Protein AF-A0A8K0TE23-F1 (afdb_monomer)

Secondary structure (DSSP, 8-state):
-PPP------------PPP------SSPPPPEEGGGS-HHHHHHHHHHHHHHTTSBPSS--SSBGGGHHHHHHHHHHHHHSSSTTHHHHHHHHHHHHHHHHHTTT--SPPEE--GGGSTT-GGG-GGG-TTTSS--SPBTTTTBS--S-TT-TTTT-EEEEETTEEEEEEPB----SSTTS-TTTTGGGG-HHHHHHHHT--SHHHHHHHHIIIIIHHHHHHH-GGGSSTTGGGSTHHHHHHHHHHHHHH-

Foldseek 3Di:
DDDDDDDDDPPPPPPDDPDPPPPDPPDDFDAEAPVPDDLVLLVLQLQLLVCQQVDPDPVNDPGGVLQVLLQVLLVCVVVQPLDLNVQVVLVVSLVVVVVSSVVSVNPDTHYAHQQLVCLVPSQPDPCQPQARHQHGWADPPQGALCDPPPRHSQNVPWHQDDRNDRDIDGFGWDAPDDPPDNPSLLSVQRHPVLLVVLLPDPDSSSSRVSLCVTPVQSNLSRRDGCSPHSSNSSRVNVSNHSVVVNVSVVD

Structure (mmCIF, N/CA/C/O backbone):
data_AF-A0A8K0TE23-F1
#
_entry.id   AF-A0A8K0TE23-F1
#
loop_
_atom_site.group_PDB
_atom_site.id
_atom_site.type_symbol
_atom_site.label_atom_id
_atom_site.label_alt_id
_atom_site.label_comp_id
_atom_site.label_asym_id
_atom_site.label_entity_id
_atom_site.label_seq_id
_atom_site.pdbx_PDB_ins_code
_atom_site.Cartn_x
_atom_site.Cartn_y
_atom_site.Cartn_z
_atom_site.occupancy
_atom_site.B_iso_or_equiv
_atom_site.auth_seq_id
_atom_site.auth_comp_id
_atom_site.auth_asym_id
_atom_site.auth_atom_id
_atom_site.pdbx_PDB_model_num
ATOM 1 N N . MET A 1 1 ? 45.932 -38.032 53.462 1.00 40.78 1 MET A N 1
ATOM 2 C CA . MET A 1 1 ? 45.261 -37.123 52.507 1.00 40.78 1 MET A CA 1
ATOM 3 C C . MET A 1 1 ? 44.980 -37.902 51.229 1.00 40.78 1 MET A C 1
ATOM 5 O O . MET A 1 1 ? 45.886 -38.094 50.432 1.00 40.78 1 MET A O 1
ATOM 9 N N . GLN A 1 2 ? 43.774 -38.457 51.088 1.00 38.78 2 GLN A N 1
ATOM 10 C CA . GLN A 1 2 ? 43.345 -39.174 49.881 1.00 38.78 2 GLN A CA 1
ATOM 11 C C . GLN A 1 2 ? 42.632 -38.185 48.956 1.00 38.78 2 GLN A C 1
ATOM 13 O O . GLN A 1 2 ? 41.657 -37.555 49.355 1.00 38.78 2 GLN A O 1
ATOM 18 N N . ALA A 1 3 ? 43.158 -38.025 47.743 1.00 41.53 3 ALA A N 1
ATOM 19 C CA . ALA A 1 3 ? 42.577 -37.181 46.712 1.00 41.53 3 ALA A CA 1
ATOM 20 C C . ALA A 1 3 ? 41.297 -37.832 46.162 1.00 41.53 3 ALA A C 1
ATOM 22 O O . ALA A 1 3 ? 41.335 -38.944 45.632 1.00 41.53 3 ALA A O 1
ATOM 23 N N . ALA A 1 4 ? 40.167 -37.138 46.294 1.00 40.62 4 ALA A N 1
ATOM 24 C CA . ALA A 1 4 ? 38.904 -37.534 45.689 1.00 40.62 4 ALA A CA 1
ATOM 25 C C . ALA A 1 4 ? 38.971 -37.320 44.167 1.00 40.62 4 ALA A C 1
ATOM 27 O O . ALA A 1 4 ? 39.170 -36.203 43.692 1.00 40.62 4 ALA A O 1
ATOM 28 N N . LYS A 1 5 ? 38.809 -38.400 43.397 1.00 42.06 5 LYS A N 1
ATOM 29 C CA . LYS A 1 5 ? 38.605 -38.338 41.946 1.00 42.06 5 LYS A CA 1
ATOM 30 C C . LYS A 1 5 ? 37.163 -37.909 41.681 1.00 42.06 5 LYS A C 1
ATOM 32 O O . LYS A 1 5 ? 36.241 -38.690 41.890 1.00 42.06 5 LYS A O 1
ATOM 37 N N . VAL A 1 6 ? 36.975 -36.674 41.228 1.00 42.84 6 VAL A N 1
ATOM 38 C CA . VAL A 1 6 ? 35.694 -36.201 40.694 1.00 42.84 6 VAL A CA 1
ATOM 39 C C . VAL A 1 6 ? 35.518 -36.810 39.302 1.00 42.84 6 VAL A C 1
ATOM 41 O O . VAL A 1 6 ? 36.276 -36.494 38.387 1.00 42.84 6 VAL A O 1
ATOM 44 N N . LEU A 1 7 ? 34.549 -37.715 39.142 1.00 42.88 7 LEU A N 1
ATOM 45 C CA . LEU A 1 7 ? 34.084 -38.144 37.823 1.00 42.88 7 LEU A CA 1
ATOM 46 C C . LEU A 1 7 ? 33.245 -37.009 37.216 1.00 42.88 7 LEU A C 1
ATOM 48 O O . LEU A 1 7 ? 32.156 -36.717 37.705 1.00 42.88 7 LEU A O 1
ATOM 52 N N . LEU A 1 8 ? 33.737 -36.388 36.142 1.00 43.06 8 LEU A N 1
ATOM 53 C CA . LEU A 1 8 ? 32.904 -35.570 35.262 1.00 43.06 8 LEU A CA 1
ATOM 54 C C . LEU A 1 8 ? 31.978 -36.505 34.471 1.00 43.06 8 LEU A C 1
ATOM 56 O O . LEU A 1 8 ? 32.431 -37.237 33.591 1.00 43.06 8 LEU A O 1
ATOM 60 N N . ALA A 1 9 ? 30.683 -36.478 34.776 1.00 45.38 9 ALA A N 1
ATOM 61 C CA . ALA A 1 9 ? 29.671 -37.058 33.906 1.00 45.38 9 ALA A CA 1
ATOM 62 C C . ALA A 1 9 ? 29.488 -36.137 32.690 1.00 45.38 9 ALA A C 1
ATOM 64 O O . ALA A 1 9 ? 28.962 -35.030 32.806 1.00 45.38 9 ALA A O 1
ATOM 65 N N . LEU A 1 10 ? 29.951 -36.582 31.521 1.00 47.00 10 LEU A N 1
ATOM 66 C CA . LEU A 1 10 ? 29.629 -35.956 30.241 1.00 47.00 10 LEU A CA 1
ATOM 67 C C . LEU A 1 10 ? 28.152 -36.230 29.934 1.00 47.00 10 LEU A C 1
ATOM 69 O O . LEU A 1 10 ? 27.795 -37.317 29.482 1.00 47.00 10 LEU A O 1
ATOM 73 N N . PHE A 1 11 ? 27.286 -35.247 30.178 1.00 51.75 11 PHE A N 1
ATOM 74 C CA . PHE A 1 11 ? 25.942 -35.243 29.609 1.00 51.75 11 PHE A CA 1
ATOM 75 C C . PHE A 1 11 ? 26.068 -34.987 28.106 1.00 51.75 11 PHE A C 1
ATOM 77 O O . PHE A 1 11 ? 26.228 -33.851 27.664 1.00 51.75 11 PHE A O 1
ATOM 84 N N . GLY A 1 12 ? 26.036 -36.058 27.314 1.00 48.03 12 GLY A N 1
ATOM 85 C CA . GLY A 1 12 ? 25.871 -35.955 25.871 1.00 48.03 12 GLY A CA 1
ATOM 86 C C . GLY A 1 12 ? 24.499 -35.361 25.574 1.00 48.03 12 GLY A C 1
ATOM 87 O O . GLY A 1 12 ? 23.488 -36.050 25.690 1.00 48.03 12 GLY A O 1
ATOM 88 N N . ALA A 1 13 ? 24.453 -34.080 25.210 1.00 56.62 13 ALA A N 1
ATOM 89 C CA . ALA A 1 13 ? 23.269 -33.496 24.606 1.00 56.62 13 ALA A CA 1
ATOM 90 C C . ALA A 1 13 ? 23.074 -34.173 23.245 1.00 56.62 13 ALA A C 1
ATOM 92 O O . ALA A 1 13 ? 23.767 -33.861 22.277 1.00 56.62 13 ALA A O 1
ATOM 93 N N . ALA A 1 14 ? 22.165 -35.144 23.177 1.00 54.94 14 ALA A N 1
ATOM 94 C CA . ALA A 1 14 ? 21.683 -35.649 21.906 1.00 54.94 14 ALA A CA 1
ATOM 95 C C . ALA A 1 14 ? 20.956 -34.490 21.213 1.00 54.94 14 ALA A C 1
ATOM 97 O O . ALA A 1 14 ? 19.821 -34.163 21.556 1.00 54.94 14 ALA A O 1
ATOM 98 N N . ALA A 1 15 ? 21.637 -33.827 20.278 1.00 59.34 15 ALA A N 1
ATOM 99 C CA . ALA A 1 15 ? 20.999 -32.895 19.368 1.00 59.34 15 ALA A CA 1
ATOM 100 C C . ALA A 1 15 ? 19.991 -33.701 18.540 1.00 59.34 15 ALA A C 1
ATOM 102 O O . ALA A 1 15 ? 20.368 -34.437 17.628 1.00 59.34 15 ALA A O 1
ATOM 103 N N . ALA A 1 16 ? 18.711 -33.620 18.902 1.00 58.81 16 ALA A N 1
ATOM 104 C CA . ALA A 1 16 ? 17.651 -34.121 18.051 1.00 58.81 16 ALA A CA 1
ATOM 105 C C . ALA A 1 16 ? 17.729 -33.333 16.739 1.00 58.81 16 ALA A C 1
ATOM 107 O O . ALA A 1 16 ? 17.557 -32.113 16.734 1.00 58.81 16 ALA A O 1
ATOM 108 N N . ALA A 1 17 ? 18.046 -34.020 15.640 1.00 60.31 17 ALA A N 1
ATOM 109 C CA . ALA A 1 17 ? 17.950 -33.429 14.316 1.00 60.31 17 ALA A CA 1
ATOM 110 C C . ALA A 1 17 ? 16.525 -32.869 14.149 1.00 60.31 17 ALA A C 1
ATOM 112 O O . ALA A 1 17 ? 15.572 -33.558 14.532 1.00 60.31 17 ALA A O 1
ATOM 113 N N . PRO A 1 18 ? 16.352 -31.640 13.627 1.00 58.06 18 PRO A N 1
ATOM 114 C CA . PRO A 1 18 ? 15.024 -31.105 13.381 1.00 58.06 18 PRO A CA 1
ATOM 115 C C . PRO A 1 18 ? 14.271 -32.105 12.506 1.00 58.06 18 PRO A C 1
ATOM 117 O O . PRO A 1 18 ? 14.749 -32.492 11.438 1.00 58.06 18 PRO A O 1
ATOM 120 N N . ALA A 1 19 ? 13.121 -32.572 12.993 1.00 57.50 19 ALA A N 1
ATOM 121 C CA . ALA A 1 19 ? 12.249 -33.423 12.208 1.00 57.50 19 ALA A CA 1
ATOM 122 C C . ALA A 1 19 ? 11.943 -32.680 10.905 1.00 57.50 19 ALA A C 1
ATOM 124 O O . ALA A 1 19 ? 11.405 -31.573 10.934 1.00 57.50 19 ALA A O 1
ATOM 125 N N . ALA A 1 20 ? 12.329 -33.263 9.770 1.00 56.91 20 ALA A N 1
ATOM 126 C CA . ALA A 1 20 ? 11.983 -32.721 8.470 1.00 56.91 20 ALA A CA 1
ATOM 127 C C . ALA A 1 20 ? 10.454 -32.717 8.369 1.00 56.91 20 ALA A C 1
ATOM 129 O O . ALA A 1 20 ? 9.830 -33.767 8.193 1.00 56.91 20 ALA A O 1
ATOM 130 N N . ILE A 1 21 ? 9.840 -31.544 8.534 1.00 60.56 21 ILE A N 1
ATOM 131 C CA . ILE A 1 21 ? 8.413 -31.367 8.295 1.00 60.56 21 ILE A CA 1
ATOM 132 C C . ILE A 1 21 ? 8.229 -31.459 6.783 1.00 60.56 21 ILE A C 1
ATOM 134 O O . ILE A 1 21 ? 8.314 -30.479 6.050 1.00 60.56 21 ILE A O 1
ATOM 138 N N . ASN A 1 22 ? 8.009 -32.682 6.312 1.00 54.91 22 ASN A N 1
ATOM 139 C CA . ASN A 1 22 ? 7.766 -33.009 4.915 1.00 54.91 22 ASN A CA 1
ATOM 140 C C . ASN A 1 22 ? 6.303 -32.703 4.541 1.00 54.91 22 ASN A C 1
ATOM 142 O O . ASN A 1 22 ? 5.598 -33.523 3.956 1.00 54.91 22 ASN A O 1
ATOM 146 N N . THR A 1 23 ? 5.801 -31.526 4.921 1.00 63.53 23 THR A N 1
ATOM 147 C CA . THR A 1 23 ? 4.501 -31.035 4.458 1.00 63.53 23 THR A CA 1
ATOM 148 C C . THR A 1 23 ? 4.731 -30.297 3.154 1.00 63.53 23 THR A C 1
ATOM 150 O O . THR A 1 23 ? 4.877 -29.077 3.122 1.00 63.53 23 THR A O 1
ATOM 153 N N . THR A 1 24 ? 4.799 -31.041 2.056 1.00 70.00 24 THR A N 1
ATOM 154 C CA . THR A 1 24 ? 4.745 -30.435 0.727 1.00 70.00 24 THR A CA 1
ATOM 155 C C . THR A 1 24 ? 3.414 -29.690 0.618 1.00 70.00 24 THR A C 1
ATOM 157 O O . THR A 1 24 ? 2.351 -30.293 0.783 1.00 70.00 24 THR A O 1
ATOM 160 N N . CYS A 1 25 ? 3.452 -28.377 0.386 1.00 74.06 25 CYS A N 1
ATOM 161 C CA . CYS A 1 25 ? 2.248 -27.592 0.137 1.00 74.06 25 CYS A CA 1
ATOM 162 C C . CYS A 1 25 ? 1.647 -28.053 -1.198 1.00 74.06 25 CYS A C 1
ATOM 164 O O . CYS A 1 25 ? 2.172 -27.733 -2.260 1.00 74.06 25 CYS A O 1
ATOM 166 N N . LYS A 1 26 ? 0.599 -28.884 -1.150 1.00 78.31 26 LYS A N 1
ATOM 167 C CA . LYS A 1 26 ? 0.039 -29.526 -2.354 1.00 78.31 26 LYS A CA 1
ATOM 168 C C . LYS A 1 26 ? -0.778 -28.567 -3.219 1.00 78.31 26 LYS A C 1
ATOM 170 O O . LYS A 1 26 ? -0.894 -28.784 -4.418 1.00 78.31 26 LYS A O 1
ATOM 175 N N . THR A 1 27 ? -1.343 -27.531 -2.608 1.00 80.00 27 THR A N 1
ATOM 176 C CA . THR A 1 27 ? -2.219 -26.547 -3.254 1.00 80.00 27 THR A CA 1
ATOM 177 C C . THR A 1 27 ? -1.988 -25.175 -2.615 1.00 80.00 27 THR A C 1
ATOM 179 O O . THR A 1 27 ? -2.796 -24.744 -1.786 1.00 80.00 27 THR A O 1
ATOM 182 N N . PRO A 1 28 ? -0.853 -24.511 -2.905 1.00 81.88 28 PRO A N 1
ATOM 183 C CA . PRO A 1 28 ? -0.614 -23.171 -2.390 1.00 81.88 28 PRO A CA 1
ATOM 184 C C . PRO A 1 28 ? -1.678 -22.211 -2.930 1.00 81.88 28 PRO A C 1
ATOM 186 O O . PRO A 1 28 ? -2.039 -22.264 -4.105 1.00 81.88 28 PRO A O 1
ATOM 189 N N . VAL A 1 29 ? -2.177 -21.329 -2.065 1.00 83.31 29 VAL A N 1
ATOM 190 C CA . VAL A 1 29 ? -3.046 -20.231 -2.495 1.00 83.31 29 VAL A CA 1
ATOM 191 C C . VAL A 1 29 ? -2.208 -19.274 -3.336 1.00 83.31 29 VAL A C 1
ATOM 193 O O . VAL A 1 29 ? -1.163 -18.806 -2.886 1.00 83.31 29 VAL A O 1
ATOM 196 N N . LEU A 1 30 ? -2.662 -18.988 -4.555 1.00 88.81 30 LEU A N 1
ATOM 197 C CA . LEU A 1 30 ? -2.005 -18.030 -5.436 1.00 88.81 30 LEU A CA 1
ATOM 198 C C . LEU A 1 30 ? -2.531 -16.628 -5.150 1.00 88.81 30 LEU A C 1
ATOM 200 O O . LEU A 1 30 ? -3.744 -16.407 -5.156 1.00 88.81 30 LEU A O 1
ATOM 204 N N . ARG A 1 31 ? -1.614 -15.680 -4.931 1.00 92.94 31 ARG A N 1
ATOM 205 C CA . ARG A 1 31 ? -1.977 -14.263 -4.902 1.00 92.94 31 ARG A CA 1
ATOM 206 C C . ARG A 1 31 ? -2.447 -13.824 -6.284 1.00 92.94 31 ARG A C 1
ATOM 208 O O . ARG A 1 31 ? -1.839 -14.209 -7.283 1.00 92.94 31 ARG A O 1
ATOM 215 N N . GLN A 1 32 ? -3.492 -13.010 -6.340 1.00 96.38 32 GLN A N 1
ATOM 216 C CA . GLN A 1 32 ? -4.062 -12.530 -7.600 1.00 96.38 32 GLN A CA 1
ATOM 217 C C . GLN A 1 32 ? -3.871 -11.025 -7.761 1.00 96.38 32 GLN A C 1
ATOM 219 O O . GLN A 1 32 ? -3.791 -10.283 -6.786 1.00 96.38 32 GLN A O 1
ATOM 224 N N . GLU A 1 33 ? -3.756 -10.579 -9.007 1.00 97.81 33 GLU A N 1
ATOM 225 C CA . GLU A 1 33 ? -3.726 -9.150 -9.312 1.00 97.81 33 GLU A CA 1
ATOM 226 C C . GLU A 1 33 ? -5.134 -8.569 -9.107 1.00 97.81 33 GLU A C 1
ATOM 228 O O . GLU A 1 33 ? -6.124 -9.214 -9.457 1.00 97.81 33 GLU A O 1
ATOM 233 N N . TRP A 1 34 ? -5.244 -7.363 -8.544 1.00 97.50 34 TRP A N 1
ATOM 234 C CA . TRP A 1 34 ? -6.522 -6.744 -8.166 1.00 97.50 34 TRP A CA 1
ATOM 235 C C . TRP A 1 34 ? -7.586 -6.748 -9.275 1.00 97.50 34 TRP A C 1
ATOM 237 O O . TRP A 1 34 ? -8.767 -6.982 -9.009 1.00 97.50 34 TRP A O 1
ATOM 247 N N . ARG A 1 35 ? -7.200 -6.517 -10.535 1.00 96.69 35 ARG A N 1
ATOM 248 C CA . ARG A 1 35 ? -8.120 -6.481 -11.688 1.00 96.69 35 ARG A CA 1
ATOM 249 C C . ARG A 1 35 ? -8.650 -7.857 -12.072 1.00 96.69 35 ARG A C 1
ATOM 251 O O . ARG A 1 35 ? -9.651 -7.933 -12.778 1.00 96.69 35 ARG A O 1
ATOM 258 N N . GLN A 1 36 ? -7.998 -8.924 -11.622 1.00 96.44 36 GLN A N 1
ATOM 259 C CA . GLN A 1 36 ? -8.415 -10.305 -11.867 1.00 96.44 36 GLN A CA 1
ATOM 260 C C . GLN A 1 36 ? -9.409 -10.807 -10.815 1.00 96.44 36 GLN A C 1
ATOM 262 O O . GLN A 1 36 ? -10.064 -11.826 -11.036 1.00 96.44 36 GLN A O 1
ATOM 267 N N . LEU A 1 37 ? -9.545 -10.102 -9.686 1.00 95.44 37 LEU A N 1
ATOM 268 C CA . LEU A 1 37 ? -10.509 -10.464 -8.656 1.00 95.44 37 LEU A CA 1
ATOM 269 C C . LEU A 1 37 ? -11.950 -10.229 -9.138 1.00 95.44 37 LEU A C 1
ATOM 271 O O . LEU A 1 37 ? -12.249 -9.169 -9.701 1.00 95.44 37 LEU A O 1
ATOM 275 N N . PRO A 1 38 ? -12.883 -11.154 -8.840 1.00 94.81 38 PRO A N 1
ATOM 276 C CA . PRO A 1 38 ? -14.306 -10.893 -8.994 1.00 94.81 38 PRO A CA 1
ATOM 277 C C . PRO A 1 38 ? -14.730 -9.651 -8.204 1.00 94.81 38 PRO A C 1
ATOM 279 O O . PRO A 1 38 ? -14.237 -9.396 -7.103 1.00 94.81 38 PRO A O 1
ATOM 282 N N . GLU A 1 39 ? -15.705 -8.905 -8.723 1.00 93.75 39 GLU A N 1
ATOM 283 C CA . GLU A 1 39 ? -16.203 -7.691 -8.067 1.00 93.75 39 GLU A CA 1
ATOM 284 C C . GLU A 1 39 ? -16.672 -7.948 -6.629 1.00 93.75 39 GLU A C 1
ATOM 286 O O . GLU A 1 39 ? -16.308 -7.200 -5.725 1.00 93.75 39 GLU A O 1
ATOM 291 N N . ALA A 1 40 ? -17.387 -9.052 -6.391 1.00 94.88 40 ALA A N 1
ATOM 292 C CA . ALA A 1 40 ? -17.817 -9.447 -5.051 1.00 94.88 40 ALA A CA 1
ATOM 293 C C . ALA A 1 40 ? -16.635 -9.643 -4.082 1.00 94.88 40 ALA A C 1
ATOM 295 O O . ALA A 1 40 ? -16.718 -9.255 -2.917 1.00 94.88 40 ALA A O 1
ATOM 296 N N . THR A 1 41 ? -15.512 -10.191 -4.560 1.00 95.75 41 THR A N 1
ATOM 297 C CA . THR A 1 41 ? -14.292 -10.363 -3.758 1.00 95.75 41 THR A CA 1
ATOM 298 C C . THR A 1 41 ? -13.647 -9.016 -3.444 1.00 95.75 41 THR A C 1
ATOM 300 O O . THR A 1 41 ? -13.269 -8.786 -2.298 1.00 95.75 41 THR A O 1
ATOM 303 N N . ARG A 1 42 ? -13.586 -8.095 -4.416 1.00 95.50 42 ARG A N 1
ATOM 304 C CA . ARG A 1 42 ? -13.095 -6.724 -4.187 1.00 95.50 42 ARG A CA 1
ATOM 305 C C . ARG A 1 42 ? -13.945 -5.986 -3.154 1.00 95.50 42 ARG A C 1
ATOM 307 O O . ARG A 1 42 ? -13.401 -5.408 -2.220 1.00 95.50 42 ARG A O 1
ATOM 314 N N . GLN A 1 43 ? -15.270 -6.072 -3.255 1.00 94.81 43 GLN A N 1
ATOM 315 C CA . GLN A 1 43 ? -16.178 -5.458 -2.280 1.00 94.81 43 GLN A CA 1
ATOM 316 C C . GLN A 1 43 ? -16.037 -6.079 -0.882 1.00 94.81 43 GLN A C 1
ATOM 318 O O . GLN A 1 43 ? -15.994 -5.354 0.112 1.00 94.81 43 GLN A O 1
ATOM 323 N N . SER A 1 44 ? -15.892 -7.407 -0.796 1.00 96.69 44 SER A N 1
ATOM 324 C CA . SER A 1 44 ? -15.616 -8.107 0.467 1.00 96.69 44 SER A CA 1
ATOM 325 C C . SER A 1 44 ? -14.292 -7.653 1.095 1.00 96.69 44 SER A C 1
ATOM 327 O O . SER A 1 44 ? -14.242 -7.387 2.297 1.00 96.69 44 SER A O 1
ATOM 329 N N . TYR A 1 45 ? -13.239 -7.465 0.288 1.00 97.56 45 TYR A N 1
ATOM 330 C CA . TYR A 1 45 ? -11.961 -6.914 0.747 1.00 97.56 45 TYR A CA 1
ATOM 331 C C . TYR A 1 45 ? -12.149 -5.525 1.368 1.00 97.56 45 TYR A C 1
ATOM 333 O O . TYR A 1 45 ? -11.800 -5.317 2.529 1.00 97.56 45 TYR A O 1
ATOM 341 N N . LEU A 1 46 ? -12.762 -4.587 0.634 1.00 96.38 46 LEU A N 1
ATOM 342 C CA . LEU A 1 46 ? -12.984 -3.211 1.100 1.00 96.38 46 LEU A CA 1
ATOM 343 C C . LEU A 1 46 ? -13.834 -3.168 2.381 1.00 96.38 46 LEU A C 1
ATOM 345 O O . LEU A 1 46 ? -13.535 -2.406 3.305 1.00 96.38 46 LEU A O 1
ATOM 349 N N . ALA A 1 47 ? -14.870 -4.006 2.470 1.00 96.69 47 ALA A N 1
ATOM 350 C CA . ALA A 1 47 ? -15.692 -4.141 3.671 1.00 96.69 47 ALA A CA 1
ATOM 351 C C . ALA A 1 47 ? -14.884 -4.670 4.866 1.00 96.69 47 ALA A C 1
ATOM 353 O O . ALA A 1 47 ? -15.030 -4.165 5.983 1.00 96.69 47 ALA A O 1
ATOM 354 N N . ALA A 1 48 ? -13.994 -5.639 4.642 1.00 98.31 48 ALA A N 1
ATOM 355 C CA . ALA A 1 48 ? -13.137 -6.179 5.686 1.00 98.31 48 ALA A CA 1
ATOM 356 C C . ALA A 1 48 ? -12.129 -5.146 6.205 1.00 98.31 48 ALA A C 1
ATOM 358 O O . ALA A 1 48 ? -11.972 -5.042 7.422 1.00 98.31 48 ALA A O 1
ATOM 359 N N . VAL A 1 49 ? -11.530 -4.324 5.330 1.00 97.88 49 VAL A N 1
ATOM 360 C CA . VAL A 1 49 ? -10.661 -3.203 5.746 1.00 97.88 49 VAL A CA 1
ATOM 361 C C . VAL A 1 49 ? -11.401 -2.277 6.710 1.00 97.88 49 VAL A C 1
ATOM 363 O O . VAL A 1 49 ? -10.919 -2.002 7.808 1.00 97.88 49 VAL A O 1
ATOM 366 N N . LYS A 1 50 ? -12.613 -1.842 6.344 1.00 97.06 50 LYS A N 1
ATOM 367 C CA . LYS A 1 50 ? -13.455 -0.988 7.200 1.00 97.06 50 LYS A CA 1
ATOM 368 C C . LYS A 1 50 ? -13.796 -1.668 8.519 1.00 97.06 50 LYS A C 1
ATOM 370 O O . LYS A 1 50 ? -13.747 -1.040 9.573 1.00 97.06 50 LYS A O 1
ATOM 375 N N . CYS A 1 51 ? -14.104 -2.961 8.482 1.00 98.38 51 CYS A N 1
ATOM 376 C CA . CYS A 1 51 ? -14.401 -3.733 9.680 1.00 98.38 51 CYS A CA 1
ATOM 377 C C . CYS A 1 51 ? -13.220 -3.778 10.666 1.00 98.38 51 CYS A C 1
ATOM 379 O O . CYS A 1 51 ? -13.465 -3.786 11.875 1.00 98.38 51 CYS A O 1
ATOM 381 N N . LEU A 1 52 ? -11.958 -3.725 10.219 1.00 98.56 52 LEU A N 1
ATOM 382 C CA . LEU A 1 52 ? -10.804 -3.685 11.132 1.00 98.56 52 LEU A CA 1
ATOM 383 C C . LEU A 1 52 ? -10.822 -2.466 12.069 1.00 98.56 52 LEU A C 1
ATOM 385 O O . LEU A 1 52 ? -10.317 -2.561 13.186 1.00 98.56 52 LEU A O 1
ATOM 389 N N . LYS A 1 53 ? -11.485 -1.365 11.688 1.00 97.50 53 LYS A N 1
ATOM 390 C CA . LYS A 1 53 ? -11.708 -0.197 12.563 1.00 97.50 53 LYS A CA 1
ATOM 391 C C . LYS A 1 53 ? -12.699 -0.450 13.705 1.00 97.50 53 LYS A C 1
ATOM 393 O O . LYS A 1 53 ? -12.822 0.377 14.600 1.00 97.50 53 LYS A O 1
ATOM 398 N N . THR A 1 54 ? -13.394 -1.586 13.697 1.00 97.50 54 THR A N 1
ATOM 399 C CA . THR A 1 54 ? -14.339 -1.996 14.754 1.00 97.50 54 THR A CA 1
ATOM 400 C C . THR A 1 54 ? -13.755 -3.043 15.703 1.00 97.50 54 THR A C 1
ATOM 402 O O . THR A 1 54 ? -14.360 -3.365 16.725 1.00 97.50 54 THR A O 1
ATOM 405 N N . LYS A 1 55 ? -12.592 -3.610 15.365 1.00 98.25 55 LYS A N 1
ATOM 406 C CA . LYS A 1 55 ? -11.942 -4.658 16.154 1.00 98.25 55 LYS A CA 1
ATOM 407 C C . LYS A 1 55 ? -10.981 -4.033 17.170 1.00 98.25 55 LYS A C 1
ATOM 409 O O . LYS A 1 55 ? -10.339 -3.034 16.848 1.00 98.25 55 LYS A O 1
ATOM 414 N N . PRO A 1 56 ? -10.844 -4.618 18.372 1.00 98.19 56 PRO A N 1
ATOM 415 C CA . PRO A 1 56 ? -9.849 -4.162 19.335 1.00 98.19 56 PRO A CA 1
ATOM 416 C C . PRO A 1 56 ? -8.428 -4.430 18.821 1.00 98.19 56 PRO A C 1
ATOM 418 O O . PRO A 1 56 ? -8.193 -5.447 18.160 1.00 98.19 56 PRO A O 1
ATOM 421 N N . SER A 1 57 ? -7.494 -3.541 19.165 1.00 98.31 57 SER A N 1
ATOM 422 C CA . SER A 1 57 ? -6.055 -3.734 18.956 1.00 98.31 57 SER A CA 1
ATOM 423 C C . SER A 1 57 ? -5.577 -5.087 19.496 1.00 98.31 57 SER A C 1
ATOM 425 O O . SER A 1 57 ? -5.990 -5.537 20.569 1.00 98.31 57 SER A O 1
ATOM 427 N N . ARG A 1 58 ? -4.662 -5.729 18.767 1.00 97.50 58 ARG A N 1
ATOM 428 C CA . ARG A 1 58 ? -3.918 -6.920 19.214 1.00 97.50 58 ARG A CA 1
ATOM 429 C C . ARG A 1 58 ? -2.666 -6.562 20.010 1.00 97.50 58 ARG A C 1
ATOM 431 O O . ARG A 1 58 ? -2.097 -7.435 20.658 1.00 97.50 58 ARG A O 1
ATOM 438 N N . LEU A 1 59 ? -2.257 -5.299 19.975 1.00 97.19 59 LEU A N 1
ATOM 439 C CA . LEU A 1 59 ? -1.132 -4.753 20.735 1.00 97.19 59 LEU A CA 1
ATOM 440 C C . LEU A 1 59 ? -1.559 -4.194 22.101 1.00 97.19 59 LEU A C 1
ATOM 442 O O . LEU A 1 59 ? -0.712 -3.762 22.878 1.00 97.19 59 LEU A O 1
ATOM 446 N N . GLY A 1 60 ? -2.862 -4.200 22.404 1.00 96.88 60 GLY A N 1
ATOM 447 C CA . GLY A 1 60 ? -3.409 -3.629 23.637 1.00 96.88 60 GLY A CA 1
ATOM 448 C C . GLY A 1 60 ? -3.513 -2.101 23.617 1.00 96.88 60 GLY A C 1
ATOM 449 O O . GLY A 1 60 ? -3.606 -1.485 24.677 1.00 96.88 60 GLY A O 1
ATOM 450 N N . LEU A 1 61 ? -3.488 -1.484 22.431 1.00 96.25 61 LEU A N 1
ATOM 451 C CA . LEU A 1 61 ? -3.706 -0.049 22.259 1.00 96.25 61 LEU A CA 1
ATOM 452 C C . LEU A 1 61 ? -5.191 0.304 22.429 1.00 96.25 61 LEU A C 1
ATOM 454 O O . LEU A 1 61 ? -6.078 -0.538 22.295 1.00 96.25 61 LEU A O 1
ATOM 458 N N . THR A 1 62 ? -5.469 1.579 22.704 1.00 96.56 62 THR A N 1
ATOM 459 C CA . THR A 1 62 ? -6.842 2.113 22.740 1.00 96.56 62 THR A CA 1
ATOM 460 C C . THR A 1 62 ? -7.421 2.356 21.346 1.00 96.56 62 THR A C 1
ATOM 462 O O . THR A 1 62 ? -8.617 2.610 21.215 1.00 96.56 62 THR A O 1
ATOM 465 N N . THR A 1 63 ? -6.581 2.304 20.315 1.00 97.06 63 THR A N 1
ATOM 466 C CA . THR A 1 63 ? -6.959 2.448 18.912 1.00 97.06 63 THR A CA 1
ATOM 467 C C . THR A 1 63 ? -7.443 1.112 18.324 1.00 97.06 63 THR A C 1
ATOM 469 O O . THR A 1 63 ? -7.170 0.043 18.879 1.00 97.06 63 THR A O 1
ATOM 472 N N . PRO A 1 64 ? -8.220 1.142 17.229 1.00 97.81 64 PRO A N 1
ATOM 473 C CA . PRO A 1 64 ? -8.659 -0.072 16.545 1.00 97.81 64 PRO A CA 1
ATOM 474 C C . PRO A 1 64 ? -7.527 -0.934 15.970 1.00 97.81 64 PRO A C 1
ATOM 476 O O . PRO A 1 64 ? -6.427 -0.460 15.707 1.00 97.81 64 PRO A O 1
ATOM 479 N N . LEU A 1 65 ? -7.843 -2.199 15.672 1.00 98.62 65 LEU A N 1
ATOM 480 C CA . LEU A 1 65 ? -6.915 -3.175 15.083 1.00 98.62 65 LEU A CA 1
ATOM 481 C C . LEU A 1 65 ? -6.252 -2.693 13.789 1.00 98.62 65 LEU A C 1
ATOM 483 O O . LEU A 1 65 ? -5.098 -3.022 13.541 1.00 98.62 65 LEU A O 1
ATOM 487 N N . TYR A 1 66 ? -6.967 -1.950 12.944 1.00 98.62 66 TYR A N 1
ATOM 488 C CA . TYR A 1 66 ? -6.360 -1.407 11.726 1.00 98.62 66 TYR A CA 1
ATOM 489 C C . TYR A 1 66 ? -5.154 -0.512 12.044 1.00 98.62 66 TYR A C 1
ATOM 491 O O . TYR A 1 66 ? -4.154 -0.556 11.338 1.00 98.62 66 TYR A O 1
ATOM 499 N N . ASP A 1 67 ? -5.225 0.267 13.123 1.00 98.50 67 ASP A N 1
ATOM 500 C CA . ASP A 1 67 ? -4.199 1.249 13.467 1.00 98.50 67 ASP A CA 1
ATOM 501 C C . ASP A 1 67 ? -2.964 0.608 14.126 1.00 98.50 67 ASP A C 1
ATOM 503 O O . ASP A 1 67 ? -1.924 1.255 14.225 1.00 98.50 67 ASP A O 1
ATOM 507 N N . ASP A 1 68 ? -3.018 -0.680 14.490 1.00 98.69 68 ASP A N 1
ATOM 508 C CA . ASP A 1 68 ? -1.828 -1.438 14.905 1.00 98.69 68 ASP A CA 1
ATOM 509 C C . ASP A 1 68 ? -0.766 -1.468 13.793 1.00 98.69 68 ASP A C 1
ATOM 511 O O . ASP A 1 68 ? 0.433 -1.434 14.072 1.00 98.69 68 ASP A O 1
ATOM 515 N N . PHE A 1 69 ? -1.193 -1.513 12.528 1.00 98.75 69 PHE A N 1
ATOM 516 C CA . PHE A 1 69 ? -0.298 -1.592 11.375 1.00 98.75 69 PHE A CA 1
ATOM 517 C C . PHE A 1 69 ? 0.546 -0.316 11.199 1.00 98.75 69 PHE A C 1
ATOM 519 O O . PHE A 1 69 ? 1.774 -0.421 11.298 1.00 98.75 69 PHE A O 1
ATOM 526 N N . PRO A 1 70 ? -0.037 0.885 11.007 1.00 98.56 70 PRO A N 1
ATOM 527 C CA . PRO A 1 70 ? 0.749 2.115 10.937 1.00 98.56 70 PRO A CA 1
ATOM 528 C C . PRO A 1 70 ? 1.517 2.389 12.239 1.00 98.56 70 PRO A C 1
ATOM 530 O O . PRO A 1 70 ? 2.641 2.881 12.180 1.00 98.56 70 PRO A O 1
ATOM 533 N N . TYR A 1 71 ? 0.984 2.003 13.410 1.00 98.38 71 TYR A N 1
ATOM 534 C CA . TYR A 1 71 ? 1.689 2.140 14.692 1.00 98.38 71 TYR A CA 1
ATOM 535 C C . TYR A 1 71 ? 3.023 1.384 14.722 1.00 98.38 71 TYR A C 1
ATOM 537 O O . TYR A 1 71 ? 4.033 1.936 15.178 1.00 98.38 71 TYR A O 1
ATOM 545 N N . VAL A 1 72 ? 3.014 0.113 14.306 1.00 98.31 72 VAL A N 1
ATOM 546 C CA . VAL A 1 72 ? 4.196 -0.761 14.314 1.00 98.31 72 VAL A CA 1
ATOM 547 C C . VAL A 1 72 ? 5.180 -0.330 13.241 1.00 98.31 72 VAL A C 1
ATOM 549 O O . VAL A 1 72 ? 6.365 -0.193 13.536 1.00 98.31 72 VAL A O 1
ATOM 552 N N . HIS A 1 73 ? 4.690 -0.078 12.028 1.00 98.69 73 HIS A N 1
ATOM 553 C CA . HIS A 1 73 ? 5.523 0.321 10.899 1.00 98.69 73 HIS A CA 1
ATOM 554 C C . HIS A 1 73 ? 6.288 1.618 11.197 1.00 98.69 73 HIS A C 1
ATOM 556 O O . HIS A 1 73 ? 7.508 1.650 11.079 1.00 98.69 73 HIS A O 1
ATOM 562 N N . ALA A 1 74 ? 5.610 2.638 11.736 1.00 98.06 74 ALA A N 1
ATOM 563 C CA . ALA A 1 74 ? 6.246 3.913 12.062 1.00 98.06 74 ALA A CA 1
ATOM 564 C C . ALA A 1 74 ? 7.323 3.810 13.156 1.00 98.06 74 ALA A C 1
ATOM 566 O O . ALA A 1 74 ? 8.287 4.572 13.154 1.00 98.06 74 ALA A O 1
ATOM 567 N N . ARG A 1 75 ? 7.179 2.875 14.105 1.00 97.31 75 ARG A N 1
ATOM 568 C CA . ARG A 1 75 ? 8.140 2.677 15.211 1.00 97.31 75 ARG A CA 1
ATOM 569 C C . ARG A 1 75 ? 9.335 1.820 14.847 1.00 97.31 75 ARG A C 1
ATOM 571 O O . ARG A 1 75 ? 10.353 1.905 15.527 1.00 97.31 75 ARG A O 1
ATOM 578 N N . LEU A 1 76 ? 9.186 0.975 13.837 1.00 97.62 76 LEU A N 1
ATOM 579 C CA . LEU A 1 76 ? 10.239 0.086 13.370 1.00 97.62 76 LEU A CA 1
ATOM 580 C C . LEU A 1 76 ? 10.886 0.586 12.081 1.00 97.62 76 LEU A C 1
ATOM 582 O O . LEU A 1 76 ? 11.721 -0.124 11.547 1.00 97.62 76 LEU A O 1
ATOM 586 N N . ASP A 1 77 ? 10.540 1.784 11.607 1.00 96.62 77 ASP A N 1
ATOM 587 C CA . ASP A 1 77 ? 10.952 2.338 10.313 1.00 96.62 77 ASP A CA 1
ATOM 588 C C . ASP A 1 77 ? 12.443 2.118 9.989 1.00 96.62 77 ASP A C 1
ATOM 590 O O . ASP A 1 77 ? 12.783 1.526 8.966 1.00 96.62 77 ASP A O 1
ATOM 594 N N . THR A 1 78 ? 13.342 2.475 10.911 1.00 97.12 78 THR A N 1
ATOM 595 C CA . THR A 1 78 ? 14.798 2.320 10.731 1.00 97.12 78 THR A CA 1
ATOM 596 C C . THR A 1 78 ? 15.301 0.877 10.837 1.00 97.12 78 THR A C 1
ATOM 598 O O . THR A 1 78 ? 16.433 0.592 10.462 1.00 97.12 78 THR A O 1
ATOM 601 N N . GLU A 1 79 ? 14.485 -0.030 11.369 1.00 98.19 79 GLU A N 1
ATOM 602 C CA . GLU A 1 79 ? 14.775 -1.462 11.540 1.00 98.19 79 GLU A CA 1
ATOM 603 C C . GLU A 1 79 ? 14.172 -2.322 10.414 1.00 98.19 79 GLU A C 1
ATOM 605 O O . GLU A 1 79 ? 14.386 -3.541 10.370 1.00 98.19 79 GLU A O 1
ATOM 610 N N . ILE A 1 80 ? 13.381 -1.711 9.523 1.00 98.19 80 ILE A N 1
ATOM 611 C CA . ILE A 1 80 ? 12.647 -2.401 8.453 1.00 98.19 80 ILE A CA 1
ATOM 612 C C . ILE A 1 80 ? 12.918 -1.820 7.064 1.00 98.19 80 ILE A C 1
ATOM 614 O O . ILE A 1 80 ? 12.639 -2.523 6.100 1.00 98.19 80 ILE A O 1
ATOM 618 N N . HIS A 1 81 ? 13.493 -0.618 6.946 1.00 98.31 81 HIS A N 1
ATOM 619 C CA . HIS A 1 81 ? 13.887 -0.009 5.671 1.00 98.31 81 HIS A CA 1
ATOM 620 C C . HIS A 1 81 ? 15.405 0.108 5.520 1.00 98.31 81 HIS A C 1
ATOM 622 O O . HIS A 1 81 ? 16.123 0.369 6.485 1.00 98.31 81 HIS A O 1
ATOM 628 N N . PHE A 1 82 ? 15.903 -0.086 4.300 1.00 97.31 82 PHE A N 1
ATOM 629 C CA . PHE A 1 82 ? 17.321 -0.068 3.923 1.00 97.31 82 PHE A CA 1
ATOM 630 C C . PHE A 1 82 ? 18.185 -1.052 4.718 1.00 97.31 82 PHE A C 1
ATOM 632 O O . PHE A 1 82 ? 19.379 -0.845 4.949 1.00 97.31 82 PHE A O 1
ATOM 639 N N . VAL A 1 83 ? 17.573 -2.167 5.105 1.00 97.44 83 VAL A N 1
ATOM 640 C CA . VAL A 1 83 ? 18.171 -3.246 5.892 1.00 97.44 83 VAL A CA 1
ATOM 641 C C . VAL A 1 83 ? 17.863 -4.599 5.258 1.00 97.44 83 VAL A C 1
ATOM 643 O O . VAL A 1 83 ? 16.929 -4.751 4.473 1.00 97.44 83 VAL A O 1
ATOM 646 N N . ALA A 1 84 ? 18.624 -5.632 5.629 1.00 96.69 84 ALA A N 1
ATOM 647 C CA . ALA A 1 84 ? 18.428 -6.978 5.085 1.00 96.69 84 ALA A CA 1
ATOM 648 C C . ALA A 1 84 ? 17.036 -7.570 5.394 1.00 96.69 84 ALA A C 1
ATOM 650 O O . ALA A 1 84 ? 16.561 -8.448 4.674 1.00 96.69 84 ALA A O 1
ATOM 651 N N . SER A 1 85 ? 16.382 -7.101 6.460 1.00 97.38 85 SER A N 1
ATOM 652 C CA . SER A 1 85 ? 15.040 -7.522 6.859 1.00 97.38 85 SER A CA 1
ATOM 653 C C . SER A 1 85 ? 13.916 -6.898 6.032 1.00 97.38 85 SER A C 1
ATOM 655 O O . SER A 1 85 ? 12.800 -7.388 6.166 1.00 97.38 85 SER A O 1
ATOM 657 N N . PHE A 1 86 ? 14.164 -5.903 5.168 1.00 98.69 86 PHE A N 1
ATOM 658 C CA . PHE A 1 86 ? 13.114 -5.184 4.430 1.00 98.69 86 PHE A CA 1
ATOM 659 C C . PHE A 1 86 ? 12.111 -6.123 3.749 1.00 98.69 86 PHE A C 1
ATOM 661 O O . PHE A 1 86 ? 10.937 -6.160 4.120 1.00 98.69 86 PHE A O 1
ATOM 668 N N . LEU A 1 87 ? 12.573 -6.960 2.820 1.00 98.56 87 LEU A N 1
ATOM 669 C CA . LEU A 1 87 ? 11.708 -7.885 2.083 1.00 98.56 87 LEU A CA 1
ATOM 670 C C . LEU A 1 87 ? 11.015 -8.936 2.981 1.00 98.56 87 LEU A C 1
ATOM 672 O O . LEU A 1 87 ? 9.784 -9.032 2.938 1.00 98.56 87 LEU A O 1
ATOM 676 N N . PRO A 1 88 ? 11.726 -9.714 3.829 1.00 98.38 88 PRO A N 1
ATOM 677 C CA . PRO A 1 88 ? 11.070 -10.712 4.676 1.00 98.38 88 PRO A CA 1
ATOM 678 C C . PRO A 1 88 ? 10.132 -10.107 5.729 1.00 98.38 88 PRO A C 1
ATOM 680 O O . PRO A 1 88 ? 9.100 -10.711 6.032 1.00 98.38 88 PRO A O 1
ATOM 683 N N . TRP A 1 89 ? 10.453 -8.934 6.279 1.00 98.75 89 TRP A N 1
ATOM 684 C CA . TRP A 1 89 ? 9.602 -8.260 7.257 1.00 98.75 89 TRP A CA 1
ATOM 685 C C . TRP A 1 89 ? 8.298 -7.797 6.607 1.00 98.75 89 TRP A C 1
ATOM 687 O O . TRP A 1 89 ? 7.224 -8.137 7.104 1.00 98.75 89 TRP A O 1
ATOM 697 N N . HIS A 1 90 ? 8.368 -7.137 5.445 1.00 98.81 90 HIS A N 1
ATOM 698 C CA . HIS A 1 90 ? 7.176 -6.678 4.727 1.00 98.81 90 HIS A CA 1
ATOM 699 C C . HIS A 1 90 ? 6.312 -7.839 4.216 1.00 98.81 90 HIS A C 1
ATOM 701 O O . HIS A 1 90 ? 5.085 -7.765 4.308 1.00 98.81 90 HIS A O 1
ATOM 707 N N . ARG A 1 91 ? 6.913 -8.959 3.781 1.00 98.50 91 ARG A N 1
ATOM 708 C CA . ARG A 1 91 ? 6.176 -10.203 3.475 1.00 98.50 91 ARG A CA 1
ATOM 709 C C . ARG A 1 91 ? 5.323 -10.651 4.657 1.00 98.50 91 ARG A C 1
ATOM 711 O O . ARG A 1 91 ? 4.140 -10.958 4.494 1.00 98.50 91 ARG A O 1
ATOM 718 N N . TYR A 1 92 ? 5.922 -10.708 5.844 1.00 98.50 92 TYR A N 1
ATOM 719 C CA . TYR A 1 92 ? 5.213 -11.130 7.046 1.00 98.50 92 TYR A CA 1
ATOM 720 C C . TYR A 1 92 ? 4.177 -10.094 7.493 1.00 98.50 92 TYR A C 1
ATOM 722 O O . TYR A 1 92 ? 3.079 -10.464 7.900 1.00 98.50 92 TYR A O 1
ATOM 730 N N . PHE A 1 93 ? 4.474 -8.806 7.350 1.00 98.75 93 PHE A N 1
ATOM 731 C CA . PHE A 1 93 ? 3.557 -7.718 7.672 1.00 98.75 93 PHE A CA 1
ATOM 732 C C . PHE A 1 93 ? 2.284 -7.755 6.812 1.00 98.75 93 PHE A C 1
ATOM 734 O O . PHE A 1 93 ? 1.174 -7.740 7.352 1.00 98.75 93 PHE A O 1
ATOM 741 N N . VAL A 1 94 ? 2.424 -7.931 5.492 1.00 98.38 94 VAL A N 1
ATOM 742 C CA . VAL A 1 94 ? 1.288 -8.148 4.578 1.00 98.38 94 VAL A CA 1
ATOM 743 C C . VAL A 1 94 ? 0.535 -9.429 4.943 1.00 98.38 94 VAL A C 1
ATOM 745 O O . VAL A 1 94 ? -0.692 -9.427 4.990 1.00 98.38 94 VAL A O 1
ATOM 748 N N . HIS A 1 95 ? 1.237 -10.511 5.292 1.00 97.19 95 HIS A N 1
ATOM 749 C CA . HIS A 1 95 ? 0.584 -11.743 5.740 1.00 97.19 95 HIS A CA 1
ATOM 750 C C . HIS A 1 95 ? -0.264 -11.547 7.008 1.00 97.19 95 HIS A C 1
ATOM 752 O O . HIS A 1 95 ? -1.386 -12.048 7.102 1.00 97.19 95 HIS A O 1
ATOM 758 N N . LEU A 1 96 ? 0.238 -10.800 7.994 1.00 98.12 96 LEU A N 1
ATOM 759 C CA . LEU A 1 96 ? -0.516 -10.478 9.208 1.00 98.12 96 LEU A CA 1
ATOM 760 C C . LEU A 1 96 ? -1.762 -9.647 8.897 1.00 98.12 96 LEU A C 1
ATOM 762 O O . LEU A 1 96 ? -2.809 -9.869 9.511 1.00 98.12 96 LEU A O 1
ATOM 766 N N . TYR A 1 97 ? -1.672 -8.743 7.923 1.00 98.56 97 TYR A N 1
ATOM 767 C CA . TYR A 1 97 ? -2.810 -7.976 7.435 1.00 98.56 97 TYR A CA 1
ATOM 768 C C . TYR A 1 97 ? -3.856 -8.864 6.749 1.00 98.56 97 TYR A C 1
ATOM 770 O O . TYR A 1 97 ? -5.029 -8.820 7.119 1.00 98.56 97 TYR A O 1
ATOM 778 N N . GLU A 1 98 ? -3.444 -9.767 5.855 1.00 96.56 98 GLU A N 1
ATOM 779 C CA . GLU A 1 98 ? -4.328 -10.774 5.243 1.00 96.56 98 GLU A CA 1
ATOM 780 C C . GLU A 1 98 ? -5.067 -11.594 6.320 1.00 96.56 98 GLU A C 1
ATOM 782 O O . GLU A 1 98 ? -6.279 -11.814 6.243 1.00 96.56 98 GLU A O 1
ATOM 787 N N . LYS A 1 99 ? -4.358 -12.005 7.380 1.00 96.81 99 LYS A N 1
ATOM 788 C CA . LYS A 1 99 ? -4.952 -12.706 8.530 1.00 96.81 99 LYS A CA 1
ATOM 789 C C . LYS A 1 99 ? -5.880 -11.828 9.362 1.00 96.81 99 LYS A C 1
ATOM 791 O O . LYS A 1 99 ? -6.833 -12.341 9.952 1.00 96.81 99 LYS A O 1
ATOM 796 N N . ALA A 1 100 ? -5.628 -10.527 9.449 1.00 98.31 100 ALA A N 1
ATOM 797 C CA . ALA A 1 100 ? -6.539 -9.599 10.103 1.00 98.31 100 ALA A CA 1
ATOM 798 C C . ALA A 1 100 ? -7.853 -9.492 9.317 1.00 98.31 100 ALA A C 1
ATOM 800 O O . ALA A 1 100 ? -8.917 -9.628 9.925 1.00 98.31 100 ALA A O 1
ATOM 801 N N . LEU A 1 101 ? -7.802 -9.368 7.987 1.00 98.50 101 LEU A N 1
ATOM 802 C CA . LEU A 1 101 ? -8.998 -9.313 7.135 1.00 98.50 101 LEU A CA 1
ATOM 803 C C . LEU A 1 101 ? -9.901 -10.546 7.302 1.00 98.50 101 LEU A C 1
ATOM 805 O O . LEU A 1 101 ? -11.123 -10.408 7.359 1.0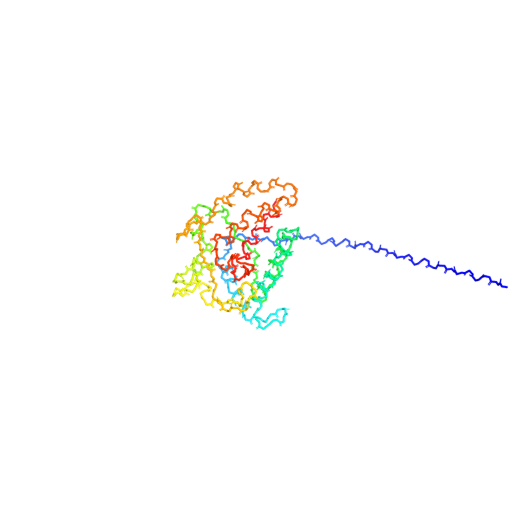0 98.50 101 LEU A O 1
ATOM 809 N N . GLN A 1 102 ? -9.319 -11.736 7.487 1.00 97.06 102 GLN A N 1
ATOM 810 C CA . GLN A 1 102 ? -10.078 -12.967 7.767 1.00 97.06 102 GLN A CA 1
ATOM 811 C C . GLN A 1 102 ? -10.936 -12.861 9.040 1.00 97.06 102 GLN A C 1
ATOM 813 O O . GLN A 1 102 ? -12.042 -13.395 9.092 1.00 97.06 102 GLN A O 1
ATOM 818 N N . SER A 1 103 ? -10.495 -12.103 10.053 1.00 97.19 103 SER A N 1
ATOM 819 C CA . SER A 1 103 ? -11.295 -11.846 11.269 1.00 97.19 103 SER A CA 1
ATOM 820 C C . SER A 1 103 ? -12.508 -10.927 11.040 1.00 97.19 103 SER A C 1
ATOM 822 O O . SER A 1 103 ? -13.360 -10.769 11.923 1.00 97.19 103 SER A O 1
ATOM 824 N N . CYS A 1 104 ? -12.583 -10.342 9.847 1.00 98.38 104 CYS A N 1
ATOM 825 C CA . CYS A 1 104 ? -13.680 -9.541 9.328 1.00 98.38 104 CYS A CA 1
ATOM 826 C C . CYS A 1 104 ? -14.439 -10.241 8.188 1.00 98.38 104 CYS A C 1
ATOM 828 O O . CYS A 1 104 ? -15.214 -9.597 7.490 1.00 98.38 104 CYS A O 1
ATOM 830 N N . GLY A 1 105 ? -14.253 -11.557 8.022 1.00 97.31 105 GLY A N 1
ATOM 831 C CA . GLY A 1 105 ? -15.021 -12.367 7.075 1.00 97.31 105 GLY A CA 1
ATOM 832 C C . GLY A 1 105 ? -14.509 -12.340 5.635 1.00 97.31 105 GLY A C 1
ATOM 833 O O . GLY A 1 105 ? -15.172 -12.900 4.769 1.00 97.31 105 GLY A O 1
ATOM 834 N N . TYR A 1 106 ? -13.347 -11.736 5.365 1.00 97.81 106 TYR A N 1
ATOM 835 C CA . TYR A 1 106 ? -12.713 -11.851 4.052 1.00 97.81 106 TYR A CA 1
ATOM 836 C C . TYR A 1 106 ? -12.139 -13.259 3.859 1.00 97.81 106 TYR A C 1
ATOM 838 O O . TYR A 1 106 ? -11.205 -13.655 4.556 1.00 97.81 106 TYR A O 1
ATOM 846 N N . ASP A 1 107 ? -12.685 -14.004 2.905 1.00 94.56 107 ASP A N 1
ATOM 847 C CA . ASP A 1 107 ? -12.264 -15.356 2.518 1.00 94.56 107 ASP A CA 1
ATOM 848 C C . ASP A 1 107 ? -11.560 -15.399 1.150 1.00 94.56 107 ASP A C 1
ATOM 850 O O . ASP A 1 107 ? -11.156 -16.466 0.683 1.00 94.56 107 ASP A O 1
ATOM 854 N N . GLY A 1 108 ? -11.388 -14.235 0.517 1.00 92.56 108 GLY A N 1
ATOM 855 C CA . GLY A 1 108 ? -10.699 -14.101 -0.756 1.00 92.56 108 GLY A CA 1
ATOM 856 C C . GLY A 1 108 ? -9.196 -14.367 -0.661 1.00 92.56 108 GLY A C 1
ATOM 857 O O . GLY A 1 108 ? -8.594 -14.459 0.413 1.00 92.56 108 GLY A O 1
ATOM 858 N N . VAL A 1 109 ? -8.566 -14.472 -1.829 1.00 92.50 109 VAL A N 1
ATOM 859 C CA . VAL A 1 109 ? -7.114 -14.635 -1.922 1.00 92.50 109 VAL A CA 1
ATOM 860 C C . VAL A 1 109 ? -6.394 -13.337 -1.567 1.00 92.50 109 VAL A C 1
ATOM 862 O O . VAL A 1 109 ? -6.936 -12.237 -1.688 1.00 92.50 109 VAL A O 1
ATOM 865 N N . ALA A 1 110 ? -5.142 -13.463 -1.145 1.00 92.38 110 ALA A N 1
ATOM 866 C CA . ALA A 1 110 ? -4.254 -12.319 -1.043 1.00 92.38 110 ALA A CA 1
ATOM 867 C C . ALA A 1 110 ? -4.078 -11.653 -2.419 1.00 92.38 110 ALA A C 1
ATOM 869 O O . ALA A 1 110 ? -4.024 -12.333 -3.446 1.00 92.38 110 ALA A O 1
ATOM 870 N N . THR A 1 111 ? -4.007 -10.325 -2.440 1.00 96.44 111 THR A N 1
ATOM 871 C CA . THR A 1 111 ? -4.064 -9.535 -3.674 1.00 96.44 111 THR A CA 1
ATOM 872 C C . THR A 1 111 ? -2.941 -8.512 -3.742 1.00 96.44 111 THR A C 1
ATOM 874 O O . THR A 1 111 ? -2.376 -8.134 -2.719 1.00 96.44 111 THR A O 1
ATOM 877 N N . TYR A 1 112 ? -2.614 -8.066 -4.951 1.00 98.31 112 TYR A N 1
ATOM 878 C CA . TYR A 1 112 ? -1.612 -7.031 -5.197 1.00 98.31 112 TYR A CA 1
ATOM 879 C C . TYR A 1 112 ? -2.048 -6.073 -6.306 1.00 98.31 112 TYR A C 1
ATOM 881 O O . TYR A 1 112 ? -2.930 -6.397 -7.102 1.00 98.31 112 TYR A O 1
ATOM 889 N N . TRP A 1 113 ? -1.410 -4.906 -6.362 1.00 98.56 113 TRP A N 1
ATOM 890 C CA . TRP A 1 113 ? -1.565 -3.934 -7.443 1.00 98.56 113 TRP A CA 1
ATOM 891 C C . TRP A 1 113 ? -0.313 -3.941 -8.320 1.00 98.56 113 TRP A C 1
ATOM 893 O O . TRP A 1 113 ? 0.757 -3.527 -7.877 1.00 98.56 113 TRP A O 1
ATOM 903 N N . ASP A 1 114 ? -0.438 -4.429 -9.556 1.00 98.44 114 ASP A N 1
ATOM 904 C CA . ASP A 1 114 ? 0.646 -4.348 -10.541 1.00 98.44 114 ASP A CA 1
ATOM 905 C C . ASP A 1 114 ? 0.662 -2.967 -11.205 1.00 98.44 114 ASP A C 1
ATOM 907 O O . ASP A 1 114 ? 0.042 -2.741 -12.250 1.00 98.44 114 ASP A O 1
ATOM 911 N N . TRP A 1 115 ? 1.362 -2.035 -10.564 1.00 98.06 115 TRP A N 1
ATOM 912 C CA . TRP A 1 115 ? 1.518 -0.657 -11.028 1.00 98.06 115 TRP A CA 1
ATOM 913 C C . TRP A 1 115 ? 2.267 -0.553 -12.365 1.00 98.06 115 TRP A C 1
ATOM 915 O O . TRP A 1 115 ? 2.070 0.416 -13.098 1.00 98.06 115 TRP A O 1
ATOM 925 N N . SER A 1 116 ? 3.059 -1.563 -12.750 1.00 97.62 116 SER A N 1
ATOM 926 C CA . SER A 1 116 ? 3.789 -1.555 -14.027 1.00 97.62 116 SER A CA 1
ATOM 927 C C . SER A 1 116 ? 2.857 -1.631 -15.244 1.00 97.62 116 SER A C 1
ATOM 929 O O . SER A 1 116 ? 3.221 -1.201 -16.340 1.00 97.62 116 SER A O 1
ATOM 931 N N . LEU A 1 117 ? 1.627 -2.117 -15.045 1.00 97.88 117 LEU A N 1
ATOM 932 C CA . LEU A 1 117 ? 0.581 -2.159 -16.069 1.00 97.88 117 LEU A CA 1
ATOM 933 C C . LEU A 1 117 ? -0.104 -0.801 -16.290 1.00 97.88 117 LEU A C 1
ATOM 935 O O . LEU A 1 117 ? -0.792 -0.630 -17.294 1.00 97.88 117 LEU A O 1
ATOM 939 N N . ASP A 1 118 ? 0.089 0.160 -15.384 1.00 97.25 118 ASP A N 1
ATOM 940 C CA . ASP A 1 118 ? -0.629 1.439 -15.386 1.00 97.25 118 ASP A CA 1
ATOM 941 C C . ASP A 1 118 ? 0.239 2.620 -15.850 1.00 97.25 118 ASP A C 1
ATOM 943 O O . ASP A 1 118 ? -0.254 3.740 -15.959 1.00 97.25 118 ASP A O 1
ATOM 947 N N . VAL A 1 119 ? 1.517 2.392 -16.181 1.00 95.88 119 VAL A N 1
ATOM 948 C CA . VAL A 1 119 ? 2.513 3.448 -16.471 1.00 95.88 119 VAL A CA 1
ATOM 949 C C . VAL A 1 119 ? 2.159 4.385 -17.629 1.00 95.88 119 VAL A C 1
ATOM 951 O O . VAL A 1 119 ? 2.719 5.471 -17.729 1.00 95.88 119 VAL A O 1
ATOM 954 N N . ALA A 1 120 ? 1.221 3.999 -18.499 1.00 95.31 120 ALA A N 1
ATOM 955 C CA . ALA A 1 120 ? 0.705 4.883 -19.542 1.00 95.31 120 ALA A CA 1
ATOM 956 C C . ALA A 1 120 ? -0.183 6.009 -18.979 1.00 95.31 120 ALA A C 1
ATOM 958 O O . ALA A 1 120 ? -0.206 7.104 -19.538 1.00 95.31 120 ALA A O 1
ATOM 959 N N . ASN A 1 121 ? -0.930 5.742 -17.901 1.00 94.56 121 ASN A N 1
ATOM 960 C CA . ASN A 1 121 ? -1.732 6.727 -17.181 1.00 94.56 121 ASN A CA 1
ATOM 961 C C . ASN A 1 121 ? -2.103 6.208 -15.779 1.00 94.56 121 ASN A C 1
ATOM 963 O O . ASN A 1 121 ? -3.185 5.659 -15.561 1.00 94.56 121 ASN A O 1
ATOM 967 N N . VAL A 1 122 ? -1.203 6.414 -14.821 1.00 95.19 122 VAL A N 1
ATOM 968 C CA . VAL A 1 122 ? -1.304 5.841 -13.469 1.00 95.19 122 VAL A CA 1
ATOM 969 C C . VAL A 1 122 ? -2.502 6.405 -12.706 1.00 95.19 122 VAL A C 1
ATOM 971 O O . VAL A 1 122 ? -3.197 5.667 -12.008 1.00 95.19 122 VAL A O 1
ATOM 974 N N . SER A 1 123 ? -2.804 7.691 -12.902 1.00 92.81 123 SER A N 1
ATOM 975 C CA . SER A 1 123 ? -3.956 8.361 -12.283 1.00 92.81 123 SER A CA 1
ATOM 976 C C . SER A 1 123 ? -5.308 7.825 -12.773 1.00 92.81 123 SER A C 1
ATOM 978 O O . SER A 1 123 ? -6.310 7.941 -12.070 1.00 92.81 123 SER A O 1
ATOM 980 N N . ALA A 1 124 ? -5.338 7.191 -13.951 1.00 93.50 124 ALA A N 1
ATOM 981 C CA . ALA A 1 124 ? -6.523 6.547 -14.515 1.00 93.50 124 ALA A CA 1
ATOM 982 C C . ALA A 1 124 ? -6.595 5.037 -14.225 1.00 93.50 124 ALA A C 1
ATOM 984 O O . ALA A 1 124 ? -7.485 4.360 -14.746 1.00 93.50 124 ALA A O 1
ATOM 985 N N . SER A 1 125 ? -5.676 4.490 -13.420 1.00 95.62 125 SER A N 1
ATOM 986 C CA . SER A 1 125 ? -5.727 3.081 -13.032 1.00 95.62 125 SER A CA 1
ATOM 987 C C . SER A 1 125 ? -7.062 2.743 -12.370 1.00 95.62 125 SER A C 1
ATOM 989 O O . SER A 1 125 ? -7.565 3.470 -11.514 1.00 95.62 125 SER A O 1
ATOM 991 N N . SER A 1 126 ? -7.613 1.576 -12.712 1.00 95.19 126 SER A N 1
ATOM 992 C CA . SER A 1 126 ? -8.835 1.051 -12.089 1.00 95.19 126 SER A CA 1
ATOM 993 C C . SER A 1 126 ? -8.708 0.835 -10.576 1.00 95.19 126 SER A C 1
ATOM 995 O O . SER A 1 126 ? -9.719 0.680 -9.894 1.00 95.19 126 SER A O 1
ATOM 997 N N . ILE A 1 127 ? -7.484 0.834 -10.035 1.00 95.25 127 ILE A N 1
ATOM 998 C CA . ILE A 1 127 ? -7.245 0.784 -8.589 1.00 95.25 127 ILE A CA 1
ATOM 999 C C . ILE A 1 127 ? -7.815 2.017 -7.867 1.00 95.25 127 ILE A C 1
ATOM 1001 O O . ILE A 1 127 ? -8.157 1.947 -6.687 1.00 95.25 127 ILE A O 1
ATOM 1005 N N . TRP A 1 128 ? -7.984 3.120 -8.599 1.00 93.31 128 TRP A N 1
ATOM 1006 C CA . TRP A 1 128 ? -8.529 4.386 -8.117 1.00 93.31 128 TRP A CA 1
ATOM 1007 C C . TRP A 1 128 ? -10.024 4.550 -8.384 1.00 93.31 128 TRP A C 1
ATOM 1009 O O . TRP A 1 128 ? -10.575 5.626 -8.140 1.00 93.31 128 TRP A O 1
ATOM 1019 N N . ASP A 1 129 ? -10.696 3.503 -8.875 1.00 90.81 129 ASP A N 1
ATOM 1020 C CA . ASP A 1 129 ? -12.136 3.547 -9.086 1.00 90.81 129 ASP A CA 1
ATOM 1021 C C . ASP A 1 129 ? -12.867 3.907 -7.784 1.00 90.81 129 ASP A C 1
ATOM 1023 O O . ASP A 1 129 ? -12.641 3.334 -6.712 1.00 90.81 129 ASP A O 1
ATOM 1027 N N . ALA A 1 130 ? -13.757 4.890 -7.897 1.00 83.19 130 ALA A N 1
ATOM 1028 C CA . ALA A 1 130 ? -14.416 5.519 -6.765 1.00 83.19 130 ALA A CA 1
ATOM 1029 C C . ALA A 1 130 ? -15.579 4.699 -6.195 1.00 83.19 130 ALA A C 1
ATOM 1031 O O . ALA A 1 130 ? -16.236 5.200 -5.298 1.00 83.19 130 ALA A O 1
ATOM 1032 N N . GLN A 1 131 ? -15.876 3.497 -6.700 1.00 79.12 131 GLN A N 1
ATOM 1033 C CA . GLN A 1 131 ? -16.964 2.637 -6.202 1.00 79.12 131 GLN A CA 1
ATOM 1034 C C . GLN A 1 131 ? -16.484 1.228 -5.850 1.00 79.12 131 GLN A C 1
ATOM 1036 O O . GLN A 1 131 ? -16.968 0.605 -4.906 1.00 79.12 131 GLN A O 1
ATOM 1041 N N . SER A 1 132 ? -15.543 0.711 -6.632 1.00 84.00 132 SER A N 1
ATOM 1042 C CA . SER A 1 132 ? -15.125 -0.686 -6.609 1.00 84.00 132 SER A CA 1
ATOM 1043 C C . SER A 1 132 ? -13.676 -0.894 -6.183 1.00 84.00 132 SER A C 1
ATOM 1045 O O . SER A 1 132 ? -13.230 -2.042 -6.150 1.00 84.00 132 SER A O 1
ATOM 1047 N N . ALA A 1 133 ? -12.955 0.180 -5.836 1.00 93.50 133 ALA A N 1
ATOM 1048 C CA . ALA A 1 133 ? -11.550 0.125 -5.443 1.00 93.50 133 ALA A CA 1
ATOM 1049 C C . ALA A 1 133 ? -11.191 1.120 -4.320 1.00 93.50 133 ALA A C 1
ATOM 1051 O O . ALA A 1 133 ? -11.918 1.226 -3.334 1.00 93.50 133 ALA A O 1
ATOM 1052 N N . PHE A 1 134 ? -10.036 1.785 -4.394 1.00 94.19 134 PHE A N 1
ATOM 1053 C CA . PHE A 1 134 ? -9.453 2.501 -3.254 1.00 94.19 134 PHE A CA 1
ATOM 1054 C C . PHE A 1 134 ? -9.806 3.990 -3.203 1.00 94.19 134 PHE A C 1
ATOM 1056 O O . PHE A 1 134 ? -9.447 4.646 -2.228 1.00 94.19 134 PHE A O 1
ATOM 1063 N N . GLY A 1 135 ? -10.530 4.519 -4.195 1.00 89.56 135 GLY A N 1
ATOM 1064 C CA . GLY A 1 135 ? -10.790 5.956 -4.330 1.00 89.56 135 GLY A CA 1
ATOM 1065 C C . GLY A 1 135 ? -9.607 6.713 -4.942 1.00 89.56 135 GLY A C 1
ATOM 1066 O O . GLY A 1 135 ? -8.491 6.210 -4.987 1.00 89.56 135 GLY A O 1
ATOM 1067 N N . GLY A 1 136 ? -9.856 7.912 -5.465 1.00 88.31 136 GLY A N 1
ATOM 1068 C CA . GLY A 1 136 ? -8.868 8.675 -6.234 1.00 88.31 136 GLY A CA 1
ATOM 1069 C C . GLY A 1 136 ? -7.980 9.604 -5.402 1.00 88.31 136 GLY A 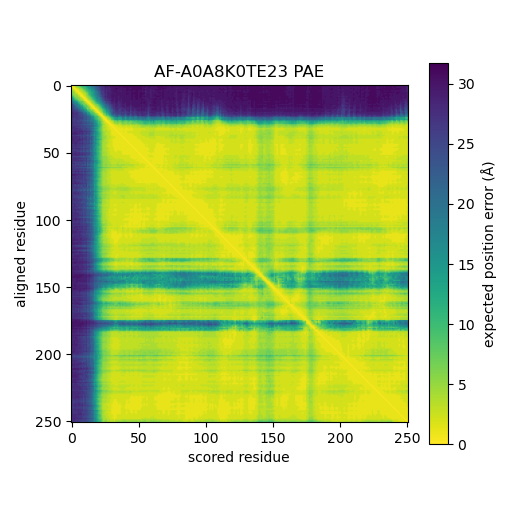C 1
ATOM 1070 O O . GLY A 1 136 ? -7.787 9.401 -4.203 1.00 88.31 136 GLY A O 1
ATOM 1071 N N . ASN A 1 137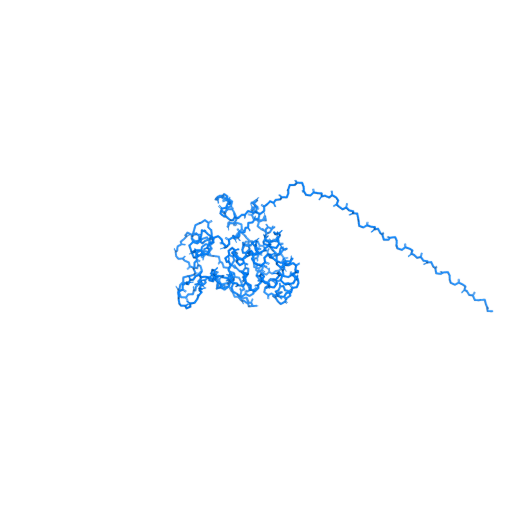 ? -7.471 10.653 -6.058 1.00 88.88 137 ASN A N 1
ATOM 1072 C CA . ASN A 1 137 ? -6.688 11.711 -5.421 1.00 88.88 137 ASN A CA 1
ATOM 1073 C C . ASN A 1 137 ? -7.498 12.429 -4.332 1.00 88.88 137 ASN A C 1
ATOM 1075 O O . ASN A 1 137 ? -8.739 12.476 -4.388 1.00 88.88 137 ASN A O 1
ATOM 1079 N N . GLY A 1 138 ? -6.790 13.026 -3.377 1.00 84.50 138 GLY A N 1
ATOM 1080 C CA . GLY A 1 138 ? -7.392 13.878 -2.366 1.00 84.50 138 GLY A CA 1
ATOM 1081 C C . GLY A 1 138 ? -7.965 15.165 -2.958 1.00 84.50 138 GLY A C 1
ATOM 1082 O O . GLY A 1 138 ? -7.548 15.631 -4.020 1.00 84.50 138 GLY A O 1
ATOM 1083 N N . VAL A 1 139 ? -8.946 15.745 -2.269 1.00 77.25 139 VAL A N 1
ATOM 1084 C CA . VAL A 1 139 ? -9.613 16.985 -2.697 1.00 77.25 139 VAL A CA 1
ATOM 1085 C C . VAL A 1 139 ? -9.048 18.175 -1.917 1.00 77.25 139 VAL A C 1
ATOM 1087 O O . VAL A 1 139 ? -8.921 18.125 -0.699 1.00 77.25 139 VAL A O 1
ATOM 1090 N N . ALA A 1 140 ? -8.696 19.265 -2.602 1.00 68.50 140 ALA A N 1
ATOM 1091 C CA . ALA A 1 140 ? -8.243 20.502 -1.958 1.00 68.50 140 ALA A CA 1
ATOM 1092 C C . ALA A 1 140 ? -9.333 21.099 -1.029 1.00 68.50 140 ALA A C 1
ATOM 1094 O O . ALA A 1 140 ? -10.521 20.949 -1.320 1.00 68.50 140 ALA A O 1
ATOM 1095 N N . PRO A 1 141 ? -8.980 21.810 0.067 1.00 64.94 141 PRO A N 1
ATOM 1096 C CA . PRO A 1 141 ? -7.652 22.331 0.423 1.00 64.94 141 PRO A CA 1
ATOM 1097 C C . PRO A 1 141 ? -6.813 21.429 1.344 1.00 64.94 141 PRO A C 1
ATOM 1099 O O . PRO A 1 141 ? -5.647 21.728 1.581 1.00 64.94 141 PRO A O 1
ATOM 1102 N N . ARG A 1 142 ? -7.378 20.346 1.886 1.00 63.38 142 ARG A N 1
ATOM 1103 C CA . ARG A 1 142 ? -6.621 19.315 2.610 1.00 63.38 142 ARG A CA 1
ATOM 1104 C C . ARG A 1 142 ? -6.719 18.055 1.765 1.00 63.38 142 ARG A C 1
ATOM 1106 O O . ARG A 1 142 ? -7.823 17.516 1.770 1.00 63.38 142 ARG A O 1
ATOM 1113 N N . PRO A 1 143 ? -5.652 17.624 1.055 1.00 69.38 143 PRO A N 1
ATOM 1114 C CA . PRO A 1 143 ? -5.683 16.562 0.044 1.00 69.38 143 PRO A CA 1
ATOM 1115 C C . PRO A 1 143 ? -5.997 15.211 0.695 1.00 69.38 143 PRO A C 1
ATOM 1117 O O . PRO A 1 143 ? -5.146 14.350 0.879 1.00 69.38 143 PRO A O 1
ATOM 1120 N N . THR A 1 144 ? -7.249 15.066 1.096 1.00 70.94 144 THR A N 1
ATOM 1121 C CA . THR A 1 144 ? -7.831 13.959 1.838 1.00 70.94 144 THR A CA 1
ATOM 1122 C C . THR A 1 144 ? -8.860 13.292 0.950 1.00 70.94 144 THR A C 1
ATOM 1124 O O . THR A 1 144 ? -9.464 13.940 0.092 1.00 70.94 144 THR A O 1
ATOM 1127 N N . ASP A 1 145 ? -9.104 12.009 1.182 1.00 63.75 145 ASP A N 1
ATOM 1128 C CA . ASP A 1 145 ? -10.198 11.266 0.561 1.00 63.75 145 ASP A CA 1
ATOM 1129 C C . ASP A 1 145 ? -11.577 11.719 1.086 1.00 63.75 145 ASP A C 1
ATOM 1131 O O . ASP A 1 145 ? -12.599 11.125 0.748 1.00 63.75 145 ASP A O 1
ATOM 1135 N N . THR A 1 146 ? -11.635 12.802 1.882 1.00 58.75 146 THR A N 1
ATOM 1136 C CA . THR A 1 146 ? -12.895 13.452 2.245 1.00 58.75 146 THR A CA 1
ATOM 1137 C C . THR A 1 146 ? -13.523 14.031 0.983 1.00 58.75 146 THR A C 1
ATOM 1139 O O . THR A 1 146 ? -13.132 15.065 0.445 1.00 58.75 146 THR A O 1
ATOM 1142 N N . SER A 1 147 ? -14.491 13.299 0.453 1.00 62.41 147 SER A N 1
ATOM 1143 C CA . SER A 1 147 ? -15.242 13.684 -0.727 1.00 62.41 147 SER A CA 1
ATOM 1144 C C . SER A 1 147 ? -16.714 13.759 -0.368 1.00 62.41 147 SER A C 1
ATOM 1146 O O . SER A 1 147 ? -17.229 12.913 0.359 1.00 62.41 147 SER A O 1
ATOM 1148 N N . THR A 1 148 ? -17.408 14.755 -0.918 1.00 62.53 148 THR A N 1
ATOM 1149 C CA . THR A 1 148 ? -18.8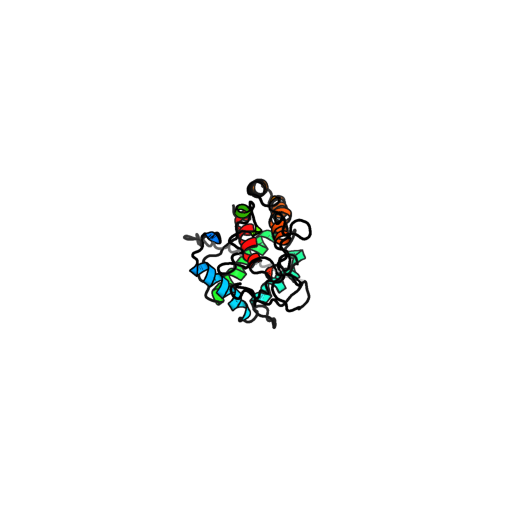78 14.781 -0.928 1.00 62.53 148 THR A CA 1
ATOM 1150 C C . THR A 1 148 ? -19.460 13.706 -1.848 1.00 62.53 148 THR A C 1
ATOM 1152 O O . THR A 1 148 ? -20.670 13.492 -1.858 1.00 62.53 148 THR A O 1
ATOM 1155 N N . ASP A 1 149 ? -18.614 13.025 -2.630 1.00 66.44 149 ASP A N 1
ATOM 1156 C CA . ASP A 1 149 ? -19.004 11.851 -3.387 1.00 66.44 149 ASP A CA 1
ATOM 1157 C C . ASP A 1 149 ? -19.169 10.651 -2.447 1.00 66.44 149 ASP A C 1
ATOM 1159 O O . ASP A 1 149 ? -18.209 9.959 -2.100 1.00 66.44 149 ASP A O 1
ATOM 1163 N N . GLU A 1 150 ? -20.423 10.390 -2.074 1.00 63.19 150 GLU A N 1
ATOM 1164 C CA . GLU A 1 150 ? -20.835 9.270 -1.220 1.00 63.19 150 GLU A CA 1
ATOM 1165 C C . GLU A 1 150 ? -20.371 7.896 -1.729 1.00 63.19 150 GLU A C 1
ATOM 1167 O O . GLU A 1 150 ? -20.392 6.916 -0.987 1.00 63.19 150 GLU A O 1
ATOM 1172 N N . ARG A 1 151 ? -19.946 7.807 -2.992 1.00 67.25 151 ARG A N 1
ATOM 1173 C CA . ARG A 1 151 ? -19.504 6.559 -3.610 1.00 67.25 151 ARG A CA 1
ATOM 1174 C C . ARG A 1 151 ? -18.123 6.112 -3.134 1.00 67.25 151 ARG A C 1
ATO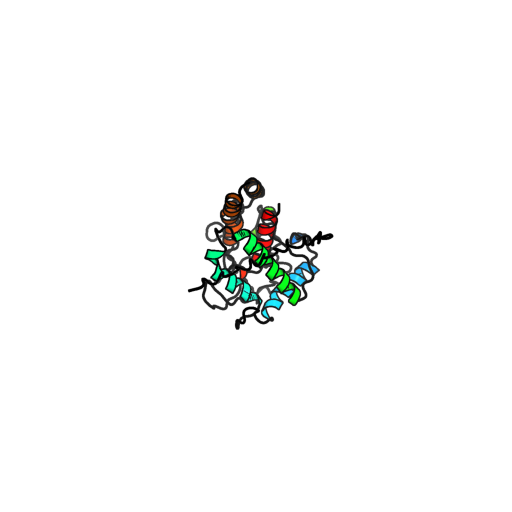M 1176 O O . ARG A 1 151 ? -17.876 4.908 -3.120 1.00 67.25 151 ARG A O 1
ATOM 1183 N N . ARG A 1 152 ? -17.252 7.040 -2.711 1.00 80.19 152 ARG A N 1
ATOM 1184 C CA . ARG A 1 152 ? -15.859 6.729 -2.356 1.00 80.19 152 ARG A CA 1
ATOM 1185 C C . ARG A 1 152 ? -15.781 5.774 -1.160 1.00 80.19 152 ARG A C 1
ATOM 1187 O O . ARG A 1 152 ? -16.239 6.132 -0.071 1.00 80.19 152 ARG A O 1
ATOM 1194 N N . PRO A 1 153 ? -15.150 4.589 -1.298 1.00 84.88 153 PRO A N 1
ATOM 1195 C CA . PRO A 1 153 ? -15.172 3.592 -0.239 1.00 84.88 153 PRO A CA 1
ATOM 1196 C C . PRO A 1 153 ? -14.556 4.079 1.071 1.00 84.88 153 PRO A C 1
ATOM 1198 O O . PRO A 1 153 ? -15.083 3.729 2.122 1.00 84.88 153 PRO A O 1
ATOM 1201 N N . PHE A 1 154 ? -13.511 4.902 1.044 1.00 89.56 154 PHE A N 1
ATOM 1202 C CA . PHE A 1 154 ? -12.794 5.320 2.250 1.00 89.56 154 PHE A CA 1
ATOM 1203 C C . PHE A 1 154 ? -13.052 6.776 2.673 1.00 89.56 154 PHE A C 1
ATOM 1205 O O . PHE A 1 154 ? -12.352 7.277 3.548 1.00 89.56 154 PHE A O 1
ATOM 1212 N N . LYS A 1 155 ? -14.116 7.426 2.172 1.00 83.00 155 LYS A N 1
ATOM 1213 C CA . LYS A 1 155 ? -14.417 8.839 2.488 1.00 83.00 155 LYS A CA 1
ATOM 1214 C C . LYS A 1 155 ? -14.551 9.155 3.984 1.00 83.00 155 LYS A C 1
ATOM 1216 O O . LYS A 1 155 ? -14.118 10.211 4.429 1.00 83.00 155 LYS A O 1
ATOM 1221 N N . ASP A 1 156 ? -15.134 8.227 4.748 1.00 84.81 156 ASP A N 1
ATOM 1222 C CA . ASP A 1 156 ? -15.354 8.346 6.198 1.00 84.81 156 ASP A CA 1
ATOM 1223 C C . ASP A 1 156 ? -14.305 7.554 7.002 1.00 84.81 156 ASP A C 1
ATOM 1225 O O . ASP A 1 156 ? -14.436 7.358 8.214 1.00 84.81 156 ASP A O 1
ATOM 1229 N N . PHE A 1 157 ? -13.276 7.031 6.330 1.00 91.12 157 PHE A N 1
ATOM 1230 C CA . PHE A 1 157 ? -12.241 6.234 6.965 1.00 91.12 157 PHE A CA 1
ATOM 1231 C C . PHE A 1 157 ? -11.206 7.150 7.614 1.00 91.12 157 PHE A C 1
ATOM 1233 O O . PHE A 1 157 ? -10.471 7.877 6.945 1.00 91.12 157 PHE A O 1
ATOM 1240 N N . THR A 1 158 ? -11.141 7.093 8.942 1.00 93.81 158 THR A N 1
ATOM 1241 C CA . THR A 1 158 ? -10.170 7.856 9.727 1.00 93.81 158 THR A CA 1
ATOM 1242 C C . THR A 1 158 ? -9.057 6.966 10.259 1.00 93.81 158 THR A C 1
ATOM 1244 O O . THR A 1 158 ? -9.330 5.859 10.729 1.00 93.81 158 THR A O 1
ATOM 1247 N N . VAL A 1 159 ? -7.838 7.484 10.285 1.00 95.31 159 VAL A N 1
ATOM 1248 C CA . VAL A 1 159 ? -6.630 6.865 10.849 1.00 95.31 159 VAL A CA 1
ATOM 1249 C C . VAL A 1 159 ? -6.163 7.649 12.073 1.00 95.31 159 VAL A C 1
ATOM 1251 O O . VAL A 1 159 ? -6.527 8.815 12.228 1.00 95.31 159 VAL A O 1
ATOM 1254 N N . GLU A 1 160 ? -5.422 7.004 12.973 1.00 96.81 160 GLU A N 1
ATOM 1255 C CA . GLU A 1 160 ? -5.124 7.557 14.307 1.00 96.81 160 GLU A CA 1
ATOM 1256 C C . GLU A 1 160 ? -3.704 8.134 14.465 1.00 96.81 160 GLU A C 1
ATOM 1258 O O . GLU A 1 160 ? -3.408 8.731 15.503 1.00 96.81 160 GLU A O 1
ATOM 1263 N N . TYR A 1 161 ? -2.818 7.970 13.476 1.00 96.12 161 TYR A N 1
ATOM 1264 C CA . TYR A 1 161 ? -1.404 8.344 13.598 1.00 96.12 161 TYR A CA 1
ATOM 1265 C C . TYR A 1 161 ? -0.901 9.160 12.420 1.00 96.12 161 TYR A C 1
ATOM 1267 O O . TYR A 1 161 ? -1.087 8.761 11.280 1.00 96.12 161 TYR A O 1
ATOM 1275 N N . SER A 1 162 ? -0.182 10.242 12.703 1.00 92.50 162 SER A N 1
ATOM 1276 C CA . SER A 1 162 ? 0.594 11.010 11.728 1.00 92.50 162 SER A CA 1
ATOM 1277 C C . SER A 1 162 ? 2.042 11.025 12.203 1.00 92.50 162 SER A C 1
ATOM 1279 O O . SER A 1 162 ? 2.328 11.519 13.300 1.00 92.50 162 SER A O 1
ATOM 1281 N N . GLN A 1 163 ? 2.960 10.442 11.425 1.00 88.31 163 GLN A N 1
ATOM 1282 C CA . GLN A 1 163 ? 4.343 10.212 11.866 1.00 88.31 163 GLN A CA 1
ATOM 1283 C C . GLN A 1 163 ? 4.359 9.416 13.195 1.00 88.31 163 GLN A C 1
ATOM 1285 O O . GLN A 1 163 ? 3.811 8.322 13.289 1.00 88.31 163 GLN A O 1
ATOM 1290 N N . LEU A 1 164 ? 4.945 9.962 14.263 1.00 90.75 164 LEU A N 1
ATOM 1291 C CA . LEU A 1 164 ? 4.946 9.342 15.594 1.00 90.75 164 LEU A CA 1
ATOM 1292 C C . LEU A 1 164 ? 3.863 9.902 16.534 1.00 90.75 164 LEU A C 1
ATOM 1294 O O . LEU A 1 164 ? 3.776 9.472 17.688 1.00 90.75 164 LEU A O 1
ATOM 1298 N N . ALA A 1 165 ? 3.048 10.854 16.072 1.00 92.31 165 ALA A N 1
ATOM 1299 C CA . ALA A 1 165 ? 2.011 11.499 16.868 1.00 92.31 165 ALA A CA 1
ATOM 1300 C C . ALA A 1 165 ? 0.658 10.789 16.726 1.00 92.31 165 ALA A C 1
ATOM 1302 O O . ALA A 1 165 ? 0.297 10.313 15.651 1.00 92.31 165 ALA A O 1
ATOM 1303 N N . THR A 1 166 ? -0.117 10.758 17.814 1.00 94.62 166 THR A N 1
ATOM 1304 C CA . THR A 1 166 ? -1.531 10.362 17.775 1.00 94.62 166 THR A CA 1
ATOM 1305 C C . THR A 1 166 ? -2.352 11.543 17.271 1.00 94.62 166 THR A C 1
ATOM 1307 O O . THR A 1 166 ? -2.668 12.460 18.030 1.00 94.62 166 THR A O 1
ATOM 1310 N N . GLU A 1 167 ? -2.677 11.529 15.986 1.00 93.69 167 GLU A N 1
ATOM 1311 C CA . GLU A 1 167 ? -3.422 12.582 15.308 1.00 93.69 167 GLU A CA 1
ATOM 1312 C C . GLU A 1 167 ? -4.482 11.938 14.425 1.00 93.69 167 GLU A C 1
ATOM 1314 O O . GLU A 1 167 ? -4.180 11.369 13.376 1.00 93.69 167 GLU A O 1
ATOM 1319 N N . LYS A 1 168 ? -5.742 12.037 14.851 1.00 94.88 168 LYS A N 1
ATOM 1320 C CA . LYS A 1 168 ? -6.854 11.491 14.085 1.00 94.88 168 LYS A CA 1
ATOM 1321 C C . LYS A 1 168 ? -7.143 12.346 12.855 1.00 94.88 168 LYS A C 1
ATOM 1323 O O . LYS A 1 168 ? -7.443 13.532 12.986 1.00 94.88 168 LYS A O 1
ATOM 1328 N N . HIS A 1 169 ? -7.135 11.734 11.679 1.00 92.19 169 HIS A N 1
ATOM 1329 C CA . HIS A 1 169 ? -7.429 12.401 10.410 1.00 92.19 169 HIS A CA 1
ATOM 1330 C C . HIS A 1 169 ? -8.036 11.427 9.392 1.00 92.19 169 HIS A C 1
ATOM 1332 O O . HIS A 1 169 ? -8.141 10.231 9.648 1.00 92.19 169 HIS A O 1
ATOM 1338 N N . CYS A 1 170 ? -8.507 11.949 8.262 1.00 91.00 170 CYS A N 1
ATOM 1339 C CA . CYS A 1 170 ? -8.955 11.136 7.127 1.00 91.00 170 CYS A CA 1
ATOM 1340 C C . CYS A 1 170 ? -7.763 10.834 6.219 1.00 91.00 170 CYS A C 1
ATOM 1342 O O . CYS A 1 170 ? -6.883 11.688 6.121 1.00 91.00 170 CYS A O 1
ATOM 1344 N N . ILE A 1 171 ? -7.775 9.690 5.527 1.00 90.56 171 ILE A N 1
ATOM 1345 C CA . ILE A 1 171 ? -6.671 9.302 4.633 1.00 90.56 171 ILE A CA 1
ATOM 1346 C C . ILE A 1 171 ? -6.383 10.413 3.619 1.00 90.56 171 ILE A C 1
ATOM 1348 O O . ILE A 1 171 ? -7.295 10.926 2.967 1.00 90.56 171 ILE A O 1
ATOM 1352 N N . GLY A 1 172 ? -5.113 10.776 3.492 1.00 89.25 172 GLY A N 1
ATOM 1353 C CA . GLY A 1 172 ? -4.575 11.734 2.541 1.00 89.25 172 GLY A CA 1
ATOM 1354 C C . GLY A 1 172 ? -3.988 11.078 1.299 1.00 89.25 172 GLY A C 1
ATOM 1355 O O . GLY A 1 172 ? -3.193 10.154 1.415 1.00 89.25 172 GLY A O 1
ATOM 1356 N N . ARG A 1 173 ? -4.284 11.615 0.112 1.00 91.00 173 ARG A N 1
ATOM 1357 C CA . ARG A 1 173 ? -3.539 11.326 -1.125 1.00 91.00 173 ARG A CA 1
ATOM 1358 C C . ARG A 1 173 ? -3.288 12.624 -1.856 1.00 91.00 173 ARG A C 1
ATOM 1360 O O . ARG A 1 173 ? -4.198 13.438 -1.985 1.00 91.00 173 ARG A O 1
ATOM 1367 N N . ASN A 1 174 ? -2.066 12.805 -2.327 1.00 89.25 174 ASN A N 1
ATOM 1368 C CA . ASN A 1 174 ? -1.668 13.999 -3.054 1.00 89.25 174 ASN A CA 1
ATOM 1369 C C . ASN A 1 174 ? -0.846 13.576 -4.262 1.00 89.25 174 ASN A C 1
ATOM 1371 O O . ASN A 1 174 ? 0.377 13.725 -4.262 1.00 89.25 174 ASN A O 1
ATOM 1375 N N . TRP A 1 175 ? -1.529 12.994 -5.246 1.00 91.50 175 TRP A N 1
ATOM 1376 C CA . TRP A 1 175 ? -0.898 12.478 -6.449 1.00 91.50 175 TRP A CA 1
ATOM 1377 C C . TRP A 1 175 ? -0.102 13.582 -7.119 1.00 91.50 175 TRP A C 1
ATOM 1379 O O . TRP A 1 175 ? -0.665 14.615 -7.480 1.00 91.50 175 TRP A O 1
ATOM 1389 N N . ASN A 1 176 ? 1.199 13.372 -7.263 1.00 80.56 176 ASN A N 1
ATOM 1390 C CA . ASN A 1 176 ? 2.062 14.319 -7.940 1.00 80.56 176 ASN A CA 1
ATOM 1391 C C . ASN A 1 176 ? 3.289 13.615 -8.523 1.00 80.56 176 ASN A C 1
ATOM 1393 O O . ASN A 1 176 ? 3.761 12.596 -8.014 1.00 80.56 176 ASN A O 1
ATOM 1397 N N . SER A 1 177 ? 3.834 14.204 -9.582 1.00 69.50 177 SER A N 1
ATOM 1398 C CA . SER A 1 177 ? 5.210 13.956 -10.018 1.00 69.50 177 SER A CA 1
ATOM 1399 C C . SER A 1 177 ? 5.778 15.188 -10.726 1.00 69.50 177 SER A C 1
ATOM 1401 O O . SER A 1 177 ? 6.210 15.140 -11.880 1.00 69.50 177 SER A O 1
ATOM 1403 N N . GLY A 1 178 ? 5.718 16.319 -10.021 1.00 54.66 178 GLY A N 1
ATOM 1404 C CA . GLY A 1 178 ? 6.248 17.607 -10.463 1.00 54.66 178 GLY A CA 1
ATOM 1405 C C . GLY A 1 178 ? 5.203 18.724 -10.452 1.00 54.66 178 GLY A C 1
ATOM 1406 O O . GLY A 1 178 ? 4.429 18.861 -11.393 1.00 54.66 178 GLY A O 1
ATOM 1407 N N . GLY A 1 179 ? 5.252 19.576 -9.423 1.00 62.09 179 GLY A N 1
ATOM 1408 C CA . GLY A 1 179 ? 4.501 20.837 -9.357 1.00 62.09 179 GLY A CA 1
ATOM 1409 C C . GLY A 1 179 ? 3.087 20.733 -8.772 1.00 62.09 179 GLY A C 1
ATOM 1410 O O . GLY A 1 179 ? 2.827 19.892 -7.917 1.00 62.09 179 GLY A O 1
ATOM 1411 N N . GLU A 1 180 ? 2.205 21.644 -9.201 1.00 64.19 180 GLU A N 1
ATOM 1412 C CA . GLU A 1 180 ? 0.810 21.772 -8.734 1.00 64.19 180 GLU A CA 1
ATOM 1413 C C . GLU A 1 180 ? -0.162 20.777 -9.408 1.00 64.19 180 GLU A C 1
ATOM 1415 O O . GLU A 1 180 ? -1.278 20.595 -8.930 1.00 64.19 180 GLU A O 1
ATOM 1420 N N . GLU A 1 181 ? 0.261 20.108 -10.488 1.00 73.44 181 GLU A N 1
ATOM 1421 C CA . GLU A 1 181 ? -0.532 19.128 -11.245 1.00 73.44 181 GLU A CA 1
ATOM 1422 C C . GLU A 1 181 ? -0.115 17.680 -10.919 1.00 73.44 181 GLU A C 1
ATOM 1424 O O . GLU A 1 181 ? 1.013 17.415 -10.502 1.00 73.44 181 GLU A O 1
ATOM 1429 N N . VAL A 1 182 ? -1.007 16.713 -11.177 1.00 79.06 182 VAL A N 1
ATOM 1430 C CA . VAL A 1 182 ? -0.808 15.280 -10.851 1.00 79.06 182 VAL A CA 1
ATOM 1431 C C . VAL A 1 182 ? 0.451 14.664 -11.495 1.00 79.06 182 VAL A C 1
ATOM 1433 O O . VAL A 1 182 ? 1.032 13.725 -10.949 1.00 79.06 182 VAL A O 1
ATOM 1436 N N . GLY A 1 183 ? 0.921 15.207 -12.623 1.00 84.50 183 GLY A N 1
ATOM 1437 C CA . GLY A 1 183 ? 2.088 14.693 -13.350 1.00 84.50 183 GLY A CA 1
ATOM 1438 C C . GLY A 1 183 ? 1.899 13.263 -13.894 1.00 84.50 183 GLY A C 1
ATOM 1439 O O . GLY A 1 183 ? 0.778 12.789 -14.062 1.00 84.50 183 GLY A O 1
ATOM 1440 N N . SER A 1 184 ? 3.007 12.573 -14.189 1.00 90.31 184 SER A N 1
ATOM 1441 C CA . SER A 1 184 ? 3.076 11.142 -14.534 1.00 90.31 184 SER A CA 1
ATOM 1442 C C . SER A 1 184 ? 2.932 10.200 -13.332 1.00 90.31 184 SER A C 1
ATOM 1444 O O . SER A 1 184 ? 2.917 8.986 -13.524 1.00 90.31 184 SER A O 1
ATOM 1446 N N . MET A 1 185 ? 2.864 10.723 -12.102 1.00 93.38 185 MET A N 1
ATOM 1447 C CA . MET A 1 185 ? 2.951 9.943 -10.864 1.00 93.38 185 MET A CA 1
ATOM 1448 C C . MET A 1 185 ? 4.231 9.083 -10.793 1.00 93.38 185 MET A C 1
ATOM 1450 O O . MET A 1 185 ? 4.188 7.961 -10.308 1.00 93.38 185 MET A O 1
ATOM 1454 N N . TRP A 1 186 ? 5.376 9.583 -11.278 1.00 94.12 186 TRP A N 1
ATOM 1455 C CA . TRP A 1 186 ? 6.681 8.892 -11.272 1.00 94.12 186 TRP A CA 1
ATOM 1456 C C . TRP A 1 186 ? 6.729 7.602 -12.111 1.00 94.12 186 TRP A C 1
ATOM 1458 O O . TRP A 1 186 ? 7.575 6.740 -11.866 1.00 94.12 186 TRP A O 1
ATOM 1468 N N . ALA A 1 187 ? 5.832 7.449 -13.095 1.00 95.25 187 ALA A N 1
ATOM 1469 C CA . ALA A 1 187 ? 5.691 6.246 -13.929 1.00 95.25 187 ALA A CA 1
ATOM 1470 C C . ALA A 1 187 ? 7.008 5.712 -14.521 1.00 95.25 187 ALA A C 1
ATOM 1472 O O . ALA A 1 187 ? 7.194 4.502 -14.670 1.00 95.25 187 ALA A O 1
ATOM 1473 N N . GLU A 1 188 ? 7.944 6.602 -14.840 1.00 94.94 188 GLU A N 1
ATOM 1474 C CA . GLU A 1 188 ? 9.267 6.275 -15.365 1.00 94.94 188 GLU A CA 1
ATOM 1475 C C . GLU A 1 188 ? 10.109 5.399 -14.423 1.00 94.94 188 GLU A C 1
ATOM 1477 O O . GLU A 1 188 ? 10.926 4.611 -14.901 1.00 94.94 188 GLU A O 1
ATOM 1482 N N . SER A 1 189 ? 9.875 5.470 -13.111 1.00 95.94 189 SER A N 1
ATOM 1483 C CA . SER A 1 189 ? 10.631 4.742 -12.081 1.00 95.94 189 SER A CA 1
ATOM 1484 C C . SER A 1 189 ? 10.180 3.295 -11.893 1.00 95.94 189 SER A C 1
ATOM 1486 O O . SER A 1 189 ? 10.780 2.559 -11.111 1.00 95.94 189 SER A O 1
ATOM 1488 N N . TYR A 1 190 ? 9.112 2.876 -12.572 1.00 96.88 190 TYR A N 1
ATOM 1489 C CA . TYR A 1 190 ? 8.492 1.577 -12.329 1.00 96.88 190 TYR A CA 1
ATOM 1490 C C . TYR A 1 190 ? 7.843 0.953 -13.574 1.00 96.88 190 TYR A C 1
ATOM 1492 O O . TYR A 1 190 ? 6.909 0.153 -13.501 1.00 96.88 190 TYR A O 1
ATOM 1500 N N . THR A 1 191 ? 8.389 1.280 -14.746 1.00 98.06 191 THR A N 1
ATOM 1501 C CA . THR A 1 191 ? 8.036 0.617 -16.008 1.00 98.06 191 THR A CA 1
ATOM 1502 C C . THR A 1 191 ? 8.408 -0.871 -15.999 1.00 98.06 191 THR A C 1
ATOM 1504 O O . THR A 1 191 ? 9.329 -1.270 -15.279 1.00 98.06 191 THR A O 1
ATOM 1507 N N . PRO A 1 192 ? 7.785 -1.705 -16.856 1.00 98.00 192 PRO A N 1
ATOM 1508 C CA . PRO A 1 192 ? 8.179 -3.107 -17.003 1.00 98.00 192 PRO A CA 1
ATOM 1509 C C . PRO A 1 192 ? 9.675 -3.301 -17.294 1.00 98.00 192 PRO A C 1
ATOM 1511 O O . PRO A 1 192 ? 10.266 -4.272 -16.833 1.00 98.00 192 PRO A O 1
ATOM 1514 N N . ALA A 1 193 ? 10.308 -2.365 -18.013 1.00 98.06 193 ALA A N 1
ATOM 1515 C CA . ALA A 1 193 ? 11.743 -2.404 -18.285 1.00 98.06 193 ALA A CA 1
ATOM 1516 C C . ALA A 1 193 ? 12.588 -2.152 -17.025 1.00 98.06 193 ALA A C 1
ATOM 1518 O O . ALA A 1 193 ? 13.581 -2.845 -16.816 1.00 98.06 193 ALA A O 1
ATOM 1519 N N . ILE A 1 194 ? 12.184 -1.204 -16.170 1.00 97.56 194 ILE A N 1
ATOM 1520 C CA . ILE A 1 194 ? 12.853 -0.951 -14.884 1.00 97.56 194 ILE A CA 1
ATOM 1521 C C . ILE A 1 194 ? 12.692 -2.147 -13.945 1.00 97.56 194 ILE A C 1
ATOM 1523 O O . ILE A 1 194 ? 13.668 -2.580 -13.337 1.00 97.56 194 ILE A O 1
ATOM 1527 N N . VAL A 1 195 ? 11.488 -2.723 -13.873 1.00 97.69 195 VAL A N 1
ATOM 1528 C CA . VAL A 1 195 ? 11.236 -3.935 -13.080 1.00 97.69 195 VAL A CA 1
ATOM 1529 C C . VAL A 1 195 ? 12.107 -5.090 -13.567 1.00 97.69 195 VAL A C 1
ATOM 1531 O O . VAL A 1 195 ? 12.788 -5.712 -12.758 1.00 97.69 195 VAL A O 1
ATOM 1534 N N . ALA A 1 196 ? 12.135 -5.350 -14.878 1.00 97.12 196 ALA A N 1
ATOM 1535 C CA . ALA A 1 196 ? 12.953 -6.414 -15.454 1.00 97.12 196 ALA A CA 1
ATOM 1536 C C . ALA A 1 196 ? 14.447 -6.206 -15.173 1.00 97.12 196 ALA A C 1
ATOM 1538 O O . ALA A 1 196 ? 15.114 -7.135 -14.737 1.00 97.12 196 ALA A O 1
ATOM 1539 N N . ALA A 1 197 ? 14.961 -4.983 -15.336 1.00 96.75 197 ALA A N 1
ATOM 1540 C CA . ALA A 1 197 ? 16.354 -4.672 -15.021 1.00 96.75 197 ALA A CA 1
ATOM 1541 C C . ALA A 1 197 ? 16.689 -4.913 -13.538 1.00 96.75 197 ALA A C 1
ATOM 1543 O O . ALA A 1 197 ? 17.770 -5.407 -13.227 1.00 96.75 197 ALA A O 1
ATOM 1544 N N . GLY A 1 198 ? 15.758 -4.608 -12.627 1.00 95.69 198 GLY A N 1
ATOM 1545 C CA . GLY A 1 198 ? 15.908 -4.901 -11.202 1.00 95.69 198 GLY A CA 1
ATOM 1546 C C . GLY A 1 198 ? 16.003 -6.402 -10.900 1.00 95.69 198 GLY A C 1
ATOM 1547 O O . GLY A 1 198 ? 16.803 -6.799 -10.055 1.00 95.69 198 GLY A O 1
ATOM 1548 N N . GLN A 1 199 ? 15.246 -7.237 -11.618 1.00 96.25 199 GLN A N 1
ATOM 1549 C CA . GLN A 1 199 ? 15.237 -8.697 -11.434 1.00 96.25 199 GLN A CA 1
ATOM 1550 C C . GLN A 1 199 ? 16.552 -9.385 -11.829 1.00 96.25 199 GLN A C 1
ATOM 1552 O O . GLN A 1 199 ? 16.838 -10.486 -11.369 1.00 96.25 199 GLN A O 1
ATOM 1557 N N . GLU A 1 200 ? 17.399 -8.730 -12.624 1.00 96.44 200 GLU A N 1
ATOM 1558 C CA . GLU A 1 200 ? 18.710 -9.269 -13.013 1.00 96.44 200 GLU A CA 1
ATOM 1559 C C . GLU A 1 200 ? 19.752 -9.215 -11.871 1.00 96.44 200 GLU A C 1
ATOM 1561 O O . GLU A 1 200 ? 20.859 -9.752 -11.987 1.00 96.44 200 GLU A O 1
ATOM 1566 N N . HIS A 1 201 ? 19.442 -8.565 -10.741 1.00 96.19 201 HIS A N 1
ATOM 1567 C CA . HIS A 1 201 ? 20.347 -8.498 -9.593 1.00 96.19 201 HIS A CA 1
ATOM 1568 C C . HIS A 1 201 ? 20.436 -9.835 -8.840 1.00 96.19 201 HIS A C 1
ATOM 1570 O O . HIS A 1 201 ? 19.582 -10.178 -8.030 1.00 96.19 201 HIS A O 1
ATOM 1576 N N . VAL A 1 202 ? 21.554 -10.545 -9.007 1.00 94.44 202 VAL A N 1
ATOM 1577 C CA . VAL A 1 202 ? 21.781 -11.862 -8.376 1.00 94.44 202 VAL A CA 1
ATOM 1578 C C . VAL A 1 202 ? 22.118 -11.821 -6.879 1.00 94.44 202 VAL A C 1
ATOM 1580 O O . VAL A 1 202 ? 21.979 -12.829 -6.187 1.00 94.44 202 VAL A O 1
ATOM 1583 N N . TYR A 1 203 ? 22.586 -10.683 -6.356 1.00 96.38 203 TYR A N 1
ATOM 1584 C CA . TYR A 1 203 ? 22.858 -10.535 -4.925 1.00 96.38 203 TYR A CA 1
ATOM 1585 C C . TYR A 1 203 ? 21.653 -9.927 -4.213 1.00 96.38 203 TYR A C 1
ATOM 1587 O O . TYR A 1 203 ? 21.161 -8.867 -4.603 1.00 96.38 203 TYR A O 1
ATOM 1595 N N . PHE A 1 204 ? 21.246 -10.555 -3.107 1.00 96.06 204 PHE A N 1
ATOM 1596 C CA . PHE A 1 204 ? 20.095 -10.125 -2.311 1.00 96.06 204 PHE A CA 1
ATOM 1597 C C . PHE A 1 204 ? 20.157 -8.641 -1.932 1.00 96.06 204 PHE A C 1
ATOM 1599 O O . PHE A 1 204 ? 19.185 -7.921 -2.126 1.00 96.06 204 PHE A O 1
ATOM 1606 N N . THR A 1 205 ? 21.305 -8.158 -1.446 1.00 95.00 205 THR A N 1
ATOM 1607 C CA . THR A 1 205 ? 21.450 -6.752 -1.042 1.00 95.00 205 THR A CA 1
ATOM 1608 C C . THR A 1 205 ? 21.271 -5.797 -2.218 1.00 95.00 205 THR A C 1
ATOM 1610 O O . THR A 1 205 ? 20.561 -4.809 -2.073 1.00 95.00 205 THR A O 1
ATOM 1613 N N . SER A 1 206 ? 21.862 -6.085 -3.386 1.00 95.75 206 SER A N 1
ATOM 1614 C CA . SER A 1 206 ? 21.668 -5.227 -4.561 1.00 95.75 206 SER A CA 1
ATOM 1615 C C . SER A 1 206 ? 20.223 -5.254 -5.043 1.00 95.75 206 SER A C 1
ATOM 1617 O O . SER A 1 206 ? 19.673 -4.201 -5.329 1.00 95.75 206 SER A O 1
ATOM 1619 N N . TYR A 1 207 ? 19.589 -6.429 -5.061 1.00 97.81 207 TYR A N 1
ATOM 1620 C CA . TYR A 1 207 ? 18.187 -6.556 -5.447 1.00 97.81 207 TYR A CA 1
ATOM 1621 C C . TYR A 1 207 ? 17.270 -5.765 -4.504 1.00 97.81 207 TYR A C 1
ATOM 1623 O O . TYR A 1 207 ? 16.502 -4.917 -4.950 1.00 97.81 207 TYR A O 1
ATOM 1631 N N . SER A 1 208 ? 17.403 -5.994 -3.192 1.00 97.62 208 SER A N 1
ATOM 1632 C CA . SER A 1 208 ? 16.591 -5.342 -2.161 1.00 97.62 208 SER A CA 1
ATOM 1633 C C . SER A 1 208 ? 16.730 -3.826 -2.216 1.00 97.62 208 SER A C 1
ATOM 1635 O O . SER A 1 208 ? 15.722 -3.132 -2.256 1.00 97.62 208 SER A O 1
ATOM 1637 N N . VAL A 1 209 ? 17.961 -3.307 -2.277 1.00 96.56 209 VAL A N 1
ATOM 1638 C CA . VAL A 1 209 ? 18.213 -1.859 -2.310 1.00 96.56 209 VAL A CA 1
ATOM 1639 C C . VAL A 1 209 ? 17.720 -1.230 -3.616 1.00 96.56 209 VAL A C 1
ATOM 1641 O O . VAL A 1 209 ? 17.173 -0.129 -3.574 1.00 96.56 209 VAL A O 1
ATOM 1644 N N . THR A 1 210 ? 17.881 -1.902 -4.764 1.00 97.12 210 THR A N 1
ATOM 1645 C CA . THR A 1 210 ? 17.364 -1.419 -6.058 1.00 97.12 210 THR A CA 1
ATOM 1646 C C . THR A 1 210 ? 15.839 -1.358 -6.053 1.00 97.12 210 THR A C 1
ATOM 1648 O O . THR A 1 210 ? 15.265 -0.359 -6.484 1.00 97.12 210 THR A O 1
ATOM 1651 N N . LEU A 1 211 ? 15.172 -2.399 -5.546 1.00 98.19 211 LEU A N 1
ATOM 1652 C CA . LEU A 1 211 ? 13.714 -2.432 -5.474 1.00 98.19 211 LEU A CA 1
ATOM 1653 C C . LEU A 1 211 ? 13.173 -1.371 -4.507 1.00 98.19 211 LEU A C 1
ATOM 1655 O O . LEU A 1 211 ? 12.211 -0.683 -4.844 1.00 98.19 211 LEU A O 1
ATOM 1659 N N . GLU A 1 212 ? 13.811 -1.227 -3.343 1.00 98.25 212 GLU A N 1
ATOM 1660 C CA . GLU A 1 212 ? 13.416 -0.303 -2.278 1.00 98.25 212 GLU A CA 1
ATOM 1661 C C . GLU A 1 212 ? 13.596 1.176 -2.668 1.00 98.25 212 GLU A C 1
ATOM 1663 O O . GLU A 1 212 ? 12.671 1.971 -2.487 1.00 98.25 212 GLU A O 1
ATOM 1668 N N . ASN A 1 213 ? 14.746 1.542 -3.252 1.00 96.06 213 ASN A N 1
ATOM 1669 C CA . ASN A 1 213 ? 15.013 2.911 -3.728 1.00 96.06 213 ASN A CA 1
ATOM 1670 C C . ASN A 1 213 ? 14.304 3.255 -5.040 1.00 96.06 213 ASN A C 1
ATOM 1672 O O . ASN A 1 213 ? 14.112 4.431 -5.339 1.00 96.06 213 ASN A O 1
ATOM 1676 N N . GLY A 1 214 ? 13.994 2.252 -5.858 1.00 96.38 214 GLY A N 1
ATOM 1677 C CA . GLY A 1 214 ? 13.373 2.441 -7.159 1.00 96.38 214 GLY A CA 1
ATOM 1678 C C . GLY A 1 2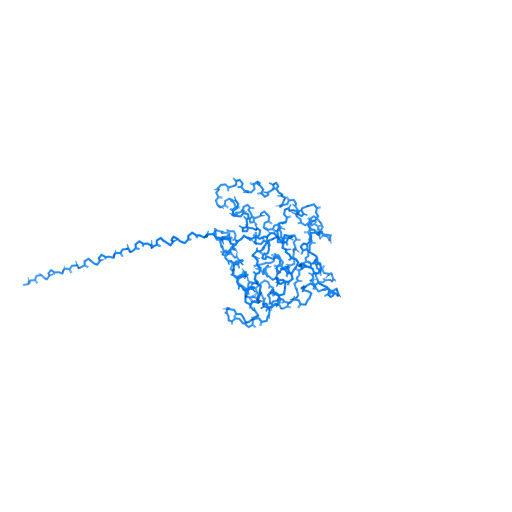14 ? 11.849 2.362 -7.058 1.00 96.38 214 GLY A C 1
ATOM 1679 O O . GLY A 1 214 ? 11.227 3.267 -6.495 1.00 96.38 214 GLY A O 1
ATOM 1680 N N . PRO A 1 215 ? 11.218 1.300 -7.590 1.00 97.81 215 PRO A N 1
ATOM 1681 C CA . PRO A 1 215 ? 9.764 1.240 -7.675 1.00 97.81 215 PRO A CA 1
ATOM 1682 C C . PRO A 1 215 ? 9.007 1.365 -6.346 1.00 97.81 215 PRO A C 1
ATOM 1684 O O . PRO A 1 215 ? 7.931 1.958 -6.326 1.00 97.81 215 PRO A O 1
ATOM 1687 N N . HIS A 1 216 ? 9.545 0.836 -5.241 1.00 98.56 216 HIS A N 1
ATOM 1688 C CA . HIS A 1 216 ? 8.927 0.965 -3.916 1.00 98.56 216 HIS A CA 1
ATOM 1689 C C . HIS A 1 216 ? 8.796 2.436 -3.499 1.00 98.56 216 HIS A C 1
ATOM 1691 O O . HIS A 1 216 ? 7.683 2.949 -3.362 1.00 98.56 216 HIS A O 1
ATOM 1697 N N . GLY A 1 217 ? 9.924 3.146 -3.380 1.00 96.75 217 GLY A N 1
ATOM 1698 C CA . GLY A 1 217 ? 9.929 4.560 -3.005 1.00 96.75 217 GLY A CA 1
ATOM 1699 C C . GLY A 1 217 ? 9.148 5.436 -3.987 1.00 96.75 217 GLY A C 1
ATOM 1700 O O . GLY A 1 217 ? 8.438 6.352 -3.571 1.00 96.75 217 GLY A O 1
ATOM 1701 N N . ALA A 1 218 ? 9.210 5.120 -5.283 1.00 96.56 218 ALA A N 1
ATOM 1702 C CA . ALA A 1 218 ? 8.488 5.858 -6.312 1.00 96.56 218 ALA A CA 1
ATOM 1703 C C . ALA A 1 218 ? 6.965 5.776 -6.147 1.00 96.56 218 ALA A C 1
ATOM 1705 O O . ALA A 1 218 ? 6.305 6.800 -6.280 1.00 96.56 218 ALA A O 1
ATOM 1706 N N . ILE A 1 219 ? 6.392 4.613 -5.816 1.00 97.62 219 ILE A N 1
ATOM 1707 C CA . ILE A 1 219 ? 4.940 4.494 -5.598 1.00 97.62 219 ILE A CA 1
ATOM 1708 C C . ILE A 1 219 ? 4.506 5.212 -4.315 1.00 97.62 219 ILE A C 1
ATOM 1710 O O . ILE A 1 219 ? 3.487 5.907 -4.325 1.00 97.62 219 ILE A O 1
ATOM 1714 N N . HIS A 1 220 ? 5.289 5.114 -3.236 1.00 97.56 220 HIS A N 1
ATOM 1715 C CA . HIS A 1 220 ? 5.045 5.888 -2.013 1.00 97.56 220 HIS A CA 1
ATOM 1716 C C . HIS A 1 220 ? 5.021 7.402 -2.284 1.00 97.56 220 HIS A C 1
ATOM 1718 O O . HIS A 1 220 ? 4.104 8.105 -1.846 1.00 97.56 220 HIS A O 1
ATOM 1724 N N . ALA A 1 221 ? 5.986 7.903 -3.062 1.00 94.38 221 ALA A N 1
ATOM 1725 C CA . ALA A 1 221 ? 6.051 9.306 -3.464 1.00 94.38 221 ALA A CA 1
ATOM 1726 C C . ALA A 1 221 ? 4.912 9.702 -4.418 1.00 94.38 221 ALA A C 1
ATOM 1728 O O . ALA A 1 221 ? 4.316 10.766 -4.261 1.00 94.38 221 ALA A O 1
ATOM 1729 N N . ALA A 1 222 ? 4.589 8.835 -5.378 1.00 94.62 222 ALA A N 1
ATOM 1730 C CA . ALA A 1 222 ? 3.572 9.051 -6.397 1.00 94.62 222 ALA A CA 1
ATOM 1731 C C . ALA A 1 222 ? 2.165 9.203 -5.829 1.00 94.62 222 ALA A C 1
ATOM 1733 O O . ALA A 1 222 ? 1.425 10.083 -6.264 1.00 94.62 222 ALA A O 1
ATOM 1734 N N . VAL A 1 223 ? 1.780 8.349 -4.876 1.00 94.81 223 VAL A N 1
ATOM 1735 C CA . VAL A 1 223 ? 0.464 8.439 -4.226 1.00 94.81 223 VAL A CA 1
ATOM 1736 C C . VAL A 1 223 ? 0.427 9.624 -3.257 1.00 94.81 223 VAL A C 1
ATOM 1738 O O . VAL A 1 223 ? -0.582 10.333 -3.175 1.00 94.81 223 VAL A O 1
ATOM 1741 N N . GLY A 1 224 ? 1.539 9.887 -2.567 1.00 92.56 224 GLY A N 1
ATOM 1742 C CA . GLY A 1 224 ? 1.655 11.024 -1.665 1.00 92.56 224 GLY A CA 1
ATOM 1743 C C . GLY A 1 224 ? 0.741 10.915 -0.439 1.00 92.56 224 GLY A C 1
ATOM 1744 O O . GLY A 1 224 ? 0.114 9.886 -0.185 1.00 92.56 224 GLY A O 1
ATOM 1745 N N . GLY A 1 225 ? 0.623 12.010 0.313 1.00 91.75 225 GLY A N 1
ATOM 1746 C CA . GLY A 1 225 ? -0.256 12.067 1.483 1.00 91.75 225 GLY A CA 1
ATOM 1747 C C . GLY A 1 225 ? 0.142 11.037 2.540 1.00 91.75 225 GLY A C 1
ATOM 1748 O O . GLY A 1 225 ? 1.302 10.997 2.949 1.00 91.75 225 GLY A O 1
ATOM 1749 N N . ASP A 1 226 ? -0.804 10.198 2.955 1.00 94.25 226 ASP A N 1
ATOM 1750 C CA . ASP A 1 226 ? -0.554 9.139 3.930 1.00 94.25 226 ASP A CA 1
ATOM 1751 C C . ASP A 1 226 ? 0.391 8.070 3.408 1.00 94.25 226 ASP A C 1
ATOM 1753 O O . ASP A 1 226 ? 1.070 7.477 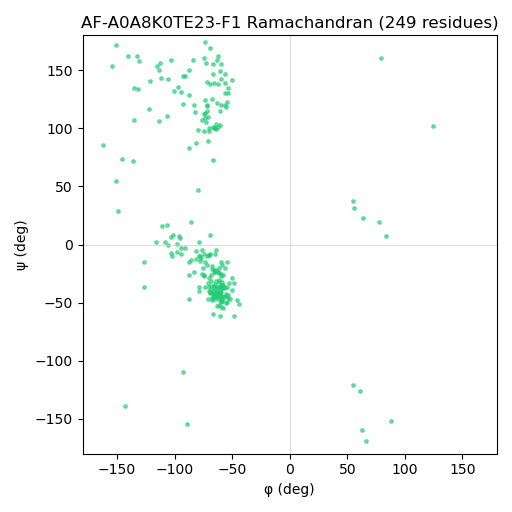4.222 1.00 94.25 226 ASP A O 1
ATOM 1757 N N . MET A 1 227 ? 0.535 7.872 2.093 1.00 96.31 227 MET A N 1
ATOM 1758 C CA . MET A 1 227 ? 1.518 6.926 1.551 1.00 96.31 227 MET A CA 1
ATOM 1759 C C . MET A 1 227 ? 2.974 7.403 1.683 1.00 96.31 227 MET A C 1
ATOM 1761 O O . MET A 1 227 ? 3.872 6.611 1.428 1.00 96.31 227 MET A O 1
ATOM 1765 N N . SER A 1 228 ? 3.249 8.652 2.072 1.00 93.31 228 SER A N 1
ATOM 1766 C CA . SER A 1 228 ? 4.621 9.184 2.166 1.00 93.31 228 SER A CA 1
ATOM 1767 C C . SER A 1 228 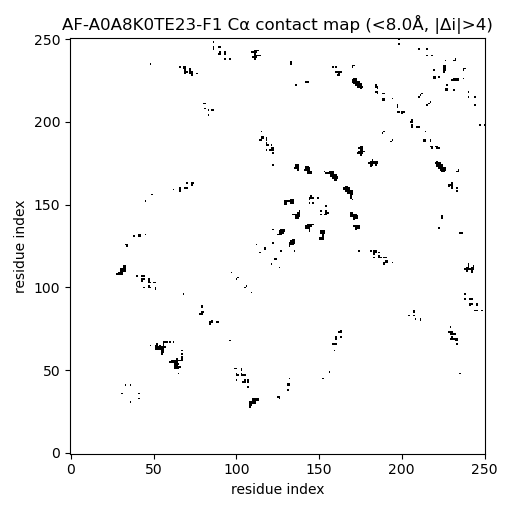? 5.361 8.952 3.498 1.00 93.31 228 SER A C 1
ATOM 1769 O O . SER A 1 228 ? 6.537 8.598 3.443 1.00 93.31 228 SER A O 1
ATOM 1771 N N . PRO A 1 229 ? 4.775 9.201 4.686 1.00 94.81 229 PRO A N 1
ATOM 1772 C CA . PRO A 1 229 ? 5.478 9.026 5.961 1.00 94.81 229 PRO A CA 1
ATOM 1773 C C . PRO A 1 229 ? 5.666 7.549 6.343 1.00 94.81 229 PRO A C 1
ATOM 1775 O O . PRO A 1 229 ? 5.081 6.650 5.745 1.00 94.81 229 PRO A O 1
ATOM 1778 N N . SER A 1 230 ? 6.402 7.292 7.429 1.00 96.75 230 SER A N 1
ATOM 1779 C CA . SER A 1 230 ? 6.527 5.946 8.013 1.00 96.75 230 SER A CA 1
ATOM 1780 C C . SER A 1 230 ? 5.202 5.396 8.567 1.00 96.75 230 SER A C 1
ATOM 1782 O O . SER A 1 230 ? 5.104 4.220 8.903 1.00 96.75 230 SER A O 1
ATOM 1784 N N . THR A 1 231 ? 4.145 6.209 8.616 1.00 97.88 231 THR A N 1
ATOM 1785 C CA . THR A 1 231 ? 2.760 5.765 8.822 1.00 97.88 231 THR A CA 1
ATOM 178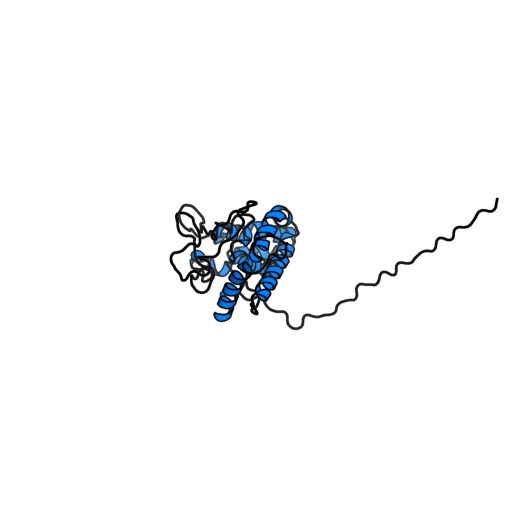6 C C . THR A 1 231 ? 2.061 5.357 7.522 1.00 97.88 231 THR A C 1
ATOM 1788 O O . THR A 1 231 ? 0.839 5.268 7.517 1.00 97.88 231 THR A O 1
ATOM 1791 N N . SER A 1 232 ? 2.789 5.056 6.441 1.00 98.38 232 SER A N 1
ATOM 1792 C CA . SER A 1 232 ? 2.220 4.668 5.141 1.00 98.38 232 SER A CA 1
ATOM 1793 C C . SER A 1 232 ? 1.164 3.564 5.132 1.00 98.38 232 SER A C 1
ATOM 1795 O O . SER A 1 232 ? 0.239 3.663 4.321 1.00 98.38 232 SER A O 1
ATOM 1797 N N . PRO A 1 233 ? 1.151 2.600 6.076 1.00 98.69 233 PRO A N 1
ATOM 1798 C CA . PRO A 1 233 ? 0.025 1.678 6.221 1.00 98.69 233 PRO A CA 1
ATOM 1799 C C . PRO A 1 233 ? -1.311 2.326 6.628 1.00 98.69 233 PRO A C 1
ATOM 1801 O O . PRO A 1 233 ? -2.319 1.623 6.697 1.00 98.69 233 PRO A O 1
ATOM 1804 N N . ASN A 1 234 ? -1.354 3.633 6.913 1.00 98.00 234 ASN A N 1
ATOM 1805 C CA . ASN A 1 234 ? -2.596 4.391 7.066 1.00 98.00 234 ASN A CA 1
ATOM 1806 C C . ASN A 1 234 ? -3.479 4.244 5.822 1.00 98.00 234 ASN A C 1
ATOM 1808 O O . ASN A 1 234 ? -4.678 3.996 5.958 1.00 98.00 234 ASN A O 1
ATOM 1812 N N . ASP A 1 235 ? -2.894 4.337 4.624 1.00 97.62 235 ASP A N 1
ATOM 1813 C CA . ASP A 1 235 ? -3.614 4.142 3.369 1.00 97.62 235 ASP A CA 1
ATOM 1814 C C . ASP A 1 235 ? -3.722 2.638 3.042 1.00 97.62 235 ASP A C 1
ATOM 1816 O O . ASP A 1 235 ? -2.699 1.974 2.855 1.00 97.62 235 ASP A O 1
ATOM 1820 N N . PRO A 1 236 ? -4.937 2.068 2.911 1.00 97.50 236 PRO A N 1
ATOM 1821 C CA . PRO A 1 236 ? -5.119 0.654 2.596 1.00 97.50 236 PRO A CA 1
ATOM 1822 C C . PRO A 1 236 ? -4.434 0.194 1.302 1.00 97.50 236 PRO A C 1
ATOM 1824 O O . PRO A 1 236 ? -4.199 -1.009 1.143 1.00 97.50 236 PRO A O 1
ATOM 1827 N N . ILE A 1 237 ? -4.108 1.109 0.377 1.00 97.94 237 ILE A N 1
ATOM 1828 C CA . ILE A 1 237 ? -3.377 0.765 -0.850 1.00 97.94 237 ILE A CA 1
ATOM 1829 C C . ILE A 1 237 ? -1.952 0.266 -0.569 1.00 97.94 237 ILE A C 1
ATOM 1831 O O . ILE A 1 237 ? -1.419 -0.514 -1.363 1.00 97.94 237 ILE A O 1
ATOM 1835 N N . PHE A 1 238 ? -1.372 0.627 0.585 1.00 98.81 238 PHE A N 1
ATOM 1836 C CA . PHE A 1 238 ? -0.075 0.144 1.068 1.00 98.81 238 PHE A CA 1
ATOM 1837 C C . PHE A 1 238 ? 0.054 -1.373 0.924 1.00 98.81 238 PHE A C 1
ATOM 1839 O O . PHE A 1 238 ? 1.032 -1.887 0.384 1.00 98.81 238 PHE A O 1
ATOM 1846 N N . PHE A 1 239 ? -0.970 -2.112 1.355 1.00 98.81 239 PHE A N 1
ATOM 1847 C CA . PHE A 1 239 ? -0.914 -3.571 1.394 1.00 98.81 239 PHE A CA 1
ATOM 1848 C C . PHE A 1 239 ? -0.934 -4.200 -0.002 1.00 98.81 239 PHE A C 1
ATOM 1850 O O . PHE A 1 239 ? -0.327 -5.250 -0.205 1.00 98.81 239 PHE A O 1
ATOM 1857 N N . LEU A 1 240 ? -1.560 -3.551 -0.989 1.00 98.69 240 LEU A N 1
ATOM 1858 C CA . LEU A 1 240 ? -1.529 -4.009 -2.380 1.00 98.69 240 LEU A CA 1
ATOM 1859 C C . LEU A 1 240 ? -0.217 -3.641 -3.068 1.00 98.69 240 LEU A C 1
ATOM 1861 O O . LEU A 1 240 ? 0.286 -4.439 -3.864 1.00 98.69 240 LEU A O 1
ATOM 1865 N N . HIS A 1 241 ? 0.341 -2.471 -2.745 1.00 98.81 241 HIS A N 1
ATOM 1866 C CA . HIS A 1 241 ? 1.676 -2.078 -3.180 1.00 98.81 241 HIS A CA 1
ATOM 1867 C C . HIS A 1 241 ? 2.725 -3.080 -2.674 1.00 98.81 241 HIS A C 1
ATOM 1869 O O . HIS A 1 241 ? 3.423 -3.696 -3.482 1.00 98.81 241 HIS A O 1
ATOM 1875 N N . HIS A 1 242 ? 2.765 -3.345 -1.365 1.00 98.88 242 HIS A N 1
ATOM 1876 C CA . HIS A 1 242 ? 3.693 -4.318 -0.782 1.00 98.88 242 HIS A CA 1
ATOM 1877 C C . HIS A 1 242 ? 3.376 -5.765 -1.171 1.00 98.88 242 HIS A C 1
ATOM 1879 O O . HIS A 1 242 ? 4.288 -6.583 -1.257 1.00 98.88 242 HIS A O 1
ATOM 1885 N N . GLY A 1 243 ? 2.120 -6.087 -1.497 1.00 98.56 243 GLY A N 1
ATOM 1886 C CA . GLY A 1 243 ? 1.771 -7.355 -2.138 1.00 98.56 243 GLY A CA 1
ATOM 1887 C C . GLY A 1 243 ? 2.480 -7.539 -3.485 1.00 98.56 243 GLY A C 1
ATOM 1888 O O . GLY A 1 243 ? 2.894 -8.654 -3.813 1.00 98.56 243 GLY A O 1
ATOM 1889 N N . HIS A 1 244 ? 2.666 -6.456 -4.248 1.00 98.69 244 HIS A N 1
ATOM 1890 C CA . HIS A 1 244 ? 3.402 -6.487 -5.511 1.00 98.69 244 HIS A CA 1
ATOM 1891 C C . HIS A 1 244 ? 4.919 -6.487 -5.295 1.00 98.69 244 HIS A C 1
ATOM 1893 O O . HIS A 1 244 ? 5.605 -7.266 -5.950 1.00 98.69 244 HIS A O 1
ATOM 1899 N N . ILE A 1 245 ? 5.444 -5.717 -4.335 1.00 98.69 245 ILE A N 1
ATOM 1900 C CA . ILE A 1 245 ? 6.860 -5.803 -3.916 1.00 98.69 245 ILE A CA 1
ATOM 1901 C C . ILE A 1 245 ? 7.223 -7.242 -3.534 1.00 98.69 245 ILE A C 1
ATOM 1903 O O . ILE A 1 245 ? 8.223 -7.789 -4.001 1.00 98.69 245 ILE A O 1
ATOM 1907 N N . ASP A 1 246 ? 6.366 -7.896 -2.752 1.00 98.31 246 ASP A N 1
ATOM 1908 C CA . ASP A 1 246 ? 6.583 -9.274 -2.330 1.00 98.31 246 ASP A CA 1
ATOM 1909 C C . ASP A 1 246 ? 6.481 -10.285 -3.481 1.00 98.31 246 ASP A C 1
ATOM 1911 O O . ASP A 1 246 ? 7.229 -11.268 -3.535 1.00 98.31 246 ASP A O 1
ATOM 1915 N N . ARG A 1 247 ? 5.571 -10.038 -4.433 1.00 97.38 247 ARG A N 1
ATOM 1916 C CA . ARG A 1 247 ? 5.507 -10.805 -5.681 1.00 97.38 247 ARG A CA 1
ATOM 1917 C C . ARG A 1 247 ? 6.813 -10.673 -6.452 1.00 97.38 247 ARG A C 1
ATOM 1919 O O . ARG A 1 247 ? 7.337 -11.698 -6.866 1.00 97.38 247 ARG A O 1
ATOM 1926 N N . LEU A 1 248 ? 7.328 -9.458 -6.639 1.00 97.44 248 LEU A N 1
ATOM 1927 C CA . LEU A 1 248 ? 8.571 -9.237 -7.374 1.00 97.44 248 LEU A CA 1
ATOM 1928 C C . LEU A 1 248 ? 9.732 -9.985 -6.722 1.00 97.44 248 LEU A C 1
ATOM 1930 O O . LEU A 1 248 ? 10.440 -10.683 -7.424 1.00 97.44 248 LEU A O 1
ATOM 1934 N N . TRP A 1 249 ? 9.873 -9.947 -5.394 1.00 97.25 249 TRP A N 1
ATOM 1935 C CA . TRP A 1 249 ? 10.900 -10.737 -4.695 1.00 97.25 249 TRP A CA 1
ATOM 1936 C C . TRP A 1 249 ? 10.759 -12.262 -4.871 1.00 97.25 249 TRP A C 1
ATOM 1938 O O . TRP A 1 249 ? 11.705 -13.010 -4.638 1.00 97.25 249 TRP A O 1
ATOM 1948 N N . THR A 1 250 ? 9.580 -12.748 -5.251 1.00 93.31 250 THR A N 1
ATOM 1949 C CA . THR A 1 250 ? 9.338 -14.183 -5.453 1.00 93.31 250 THR A CA 1
ATOM 1950 C C . THR A 1 250 ? 9.678 -14.664 -6.865 1.00 93.31 250 THR A C 1
ATOM 1952 O O . THR A 1 250 ? 9.908 -15.863 -7.030 1.00 93.31 250 THR A O 1
ATOM 1955 N N . LEU A 1 251 ? 9.629 -13.775 -7.862 1.00 90.94 251 LEU A N 1
ATOM 1956 C CA . LEU A 1 251 ? 9.889 -14.093 -9.272 1.00 90.94 251 LEU A CA 1
ATOM 1957 C C . LEU A 1 251 ? 11.385 -14.281 -9.532 1.00 90.94 251 LEU A C 1
ATOM 1959 O O . LEU A 1 251 ? 11.687 -15.135 -10.395 1.00 90.94 251 LEU A O 1
#

Mean predicted aligned error: 7.75 Å

InterPro domains:
  IPR002227 Tyrosinase copper-binding domain [PF00264] (66-250)
  IPR002227 Tyrosinase copper-binding domain [PR00092] (81-98)
  IPR002227 Tyrosinase copper-binding domain [PR00092] (110-115)
  IPR002227 Tyrosinase copper-binding domain [PR00092] (215-226)
  IPR002227 Tyrosinase copper-binding domain [PR00092] (234-251)
  IPR002227 Tyrosinase copper-binding domain [PS00497] (81-98)
  IPR002227 Tyrosinase copper-binding domain [PS00498] (235-246)
  IPR008922 Di-copper centre-containing domain superfamily [G3DSA:1.10.1280.10] (8-251)
  IPR008922 Di-copper centre-containing domain superfamily [SSF48056] (25-250)
  IPR050316 Tyrosinase and Hemocyanin [PTHR11474] (16-250)

Radius of gyration: 22.55 Å; Cα contacts (8 Å, |Δi|>4): 384; chains: 1; bounding box: 66×62×72 Å

Solvent-accessible surface area (backbone atoms only — not comparable to full-atom values): 14120 Å² total; per-residue (Å²): 139,84,82,80,82,79,79,82,80,80,79,76,77,79,78,75,72,80,77,79,80,81,72,73,77,88,77,73,85,68,71,41,49,58,89,75,50,55,69,69,50,42,50,40,46,57,50,10,58,58,43,28,61,75,36,74,28,89,86,75,54,97,53,31,33,52,49,50,52,20,54,48,43,36,74,40,40,85,73,39,47,100,45,93,46,26,66,66,50,51,47,50,52,46,49,53,48,56,56,51,27,41,80,47,70,32,82,67,70,56,48,17,46,68,62,46,80,24,47,91,49,48,89,72,30,69,63,31,31,43,71,74,40,65,25,60,67,27,38,84,95,62,39,16,39,61,51,93,56,83,55,31,69,48,33,87,42,67,41,52,55,50,60,92,42,86,42,77,42,56,47,29,19,47,47,24,49,66,80,97,46,47,59,60,33,45,28,84,48,35,27,62,67,51,52,53,61,46,67,70,43,87,47,68,67,60,28,52,52,48,42,48,69,32,42,51,44,34,50,28,52,12,43,15,50,32,35,54,48,56,17,19,56,59,30,74,62,42,51,23,46,50,36,31,56,48,47,59,79,68,108

Nearest PDB structures (foldseek):
  5z0m-assembly1_A  TM=7.629E-01  e=6.321E-11  Streptomyces castaneoglobisporus
  7ciy-assembly1_A  TM=7.705E-01  e=7.873E-11  Streptomyces castaneoglobisporus
  6j2u-assembly1_B  TM=7.556E-01  e=7.055E-11  Streptomyces avermitilis
  4bed-assembly1_B  TM=6.753E-01  e=2.968E-06  Megathura crenulata
  6hqi-assembly1_A  TM=5.850E-01  e=4.368E-05  Solanum lycopersicum

Sequence (251 aa):
MQAAKVLLALFGAAAAAPAAINTTCKTPVLRQEWRQLPEATRQSYLAAVKCLKTKPSRLGLTTPLYDDFPYVHARLDTEIHFVASFLPWHRYFVHLYEKALQSCGYDGVATYWDWSLDVANVSASSIWDAQSAFGGNGVAPRPTDTSTDERRPFKDFTVEYSQLATEKHCIGRNWNSGGEEVGSMWAESYTPAIVAAGQEHVYFTSYSVTLENGPHGAIHAAVGGDMSPSTSPNDPIFFLHHGHIDRLWTL

Organism: NCBI:txid40658

pLDDT: mean 88.74, std 15.18, range [38.78, 98.88]